Protein AF-A0A6L8U686-F1 (afdb_monomer_lite)

Structure (mmCIF, N/CA/C/O backbone):
data_AF-A0A6L8U686-F1
#
_entry.id   AF-A0A6L8U686-F1
#
loop_
_atom_site.group_PDB
_atom_site.id
_atom_site.type_symbol
_atom_site.label_atom_id
_atom_site.label_alt_id
_atom_site.label_comp_id
_atom_site.label_asym_id
_atom_site.label_entity_id
_atom_site.label_seq_id
_atom_site.pdbx_PDB_ins_code
_atom_site.Cartn_x
_atom_site.Cartn_y
_atom_site.Cartn_z
_atom_site.occupancy
_atom_site.B_iso_or_equiv
_atom_site.auth_seq_id
_atom_site.auth_comp_id
_atom_site.auth_asym_id
_atom_site.auth_atom_id
_atom_site.pdbx_PDB_model_num
ATOM 1 N N . MET A 1 1 ? 5.300 -27.176 -16.540 1.00 56.91 1 MET A N 1
ATOM 2 C CA . MET A 1 1 ? 5.376 -25.701 -16.443 1.00 56.91 1 MET A CA 1
ATOM 3 C C . MET A 1 1 ? 3.992 -25.163 -16.770 1.00 56.91 1 MET A C 1
ATOM 5 O O . MET A 1 1 ? 3.402 -25.659 -17.714 1.00 56.91 1 MET A O 1
ATOM 9 N N . ASP A 1 2 ? 3.442 -24.263 -15.956 1.00 83.75 2 ASP A N 1
ATOM 10 C CA . ASP A 1 2 ? 2.104 -23.680 -16.159 1.00 83.75 2 ASP A CA 1
ATOM 11 C C . ASP A 1 2 ? 2.008 -23.017 -17.551 1.00 83.75 2 ASP A C 1
ATOM 13 O O . ASP A 1 2 ? 2.918 -22.276 -17.933 1.00 83.75 2 ASP A O 1
ATOM 17 N N . THR A 1 3 ? 0.940 -23.288 -18.312 1.00 85.31 3 THR A N 1
ATOM 18 C CA . THR A 1 3 ? 0.689 -22.741 -19.660 1.00 85.31 3 THR A CA 1
ATOM 19 C C . THR A 1 3 ? 0.836 -21.222 -19.696 1.00 85.31 3 THR A C 1
ATOM 21 O O . THR A 1 3 ? 1.398 -20.680 -20.649 1.00 85.31 3 THR A O 1
ATOM 24 N N . LYS A 1 4 ? 0.430 -20.529 -18.623 1.00 82.56 4 LYS A N 1
ATOM 25 C CA . LYS A 1 4 ? 0.615 -19.079 -18.493 1.00 82.56 4 LYS A CA 1
ATOM 26 C C . LYS A 1 4 ? 2.094 -18.690 -18.511 1.00 82.56 4 LYS A C 1
ATOM 28 O O . LYS A 1 4 ? 2.479 -17.778 -19.232 1.00 82.56 4 LYS A O 1
ATOM 33 N N . LYS A 1 5 ? 2.936 -19.407 -17.760 1.00 83.38 5 LYS A N 1
ATOM 34 C CA . LYS A 1 5 ? 4.386 -19.153 -17.702 1.00 83.38 5 LYS A CA 1
ATOM 35 C C . LYS A 1 5 ? 5.063 -19.435 -19.042 1.00 83.38 5 LYS A C 1
ATOM 37 O O . LYS A 1 5 ? 5.942 -18.676 -19.435 1.00 83.38 5 LYS A O 1
ATOM 42 N N . ILE A 1 6 ? 4.638 -20.490 -19.743 1.00 86.38 6 ILE A N 1
ATOM 43 C CA . ILE A 1 6 ? 5.129 -20.808 -21.093 1.00 86.38 6 ILE A CA 1
ATOM 44 C C . ILE A 1 6 ? 4.811 -19.653 -22.048 1.00 86.38 6 ILE A C 1
ATOM 46 O O . ILE A 1 6 ? 5.713 -19.141 -22.706 1.00 86.38 6 ILE A O 1
ATOM 50 N N . LEU A 1 7 ? 3.554 -19.201 -22.079 1.00 88.12 7 LEU A N 1
ATOM 51 C CA . LEU A 1 7 ? 3.125 -18.121 -22.967 1.00 88.12 7 LEU A CA 1
ATOM 52 C C . LEU A 1 7 ? 3.835 -16.797 -22.650 1.00 88.12 7 LEU A C 1
ATOM 54 O O . LEU A 1 7 ? 4.282 -16.112 -23.567 1.00 88.12 7 LEU A O 1
ATOM 58 N N . SER A 1 8 ? 4.007 -16.461 -21.367 1.00 87.44 8 SER A N 1
ATOM 59 C CA . SER A 1 8 ? 4.770 -15.278 -20.954 1.00 87.44 8 SER A CA 1
ATOM 60 C C . SER A 1 8 ? 6.233 -15.349 -21.392 1.00 87.44 8 SER A C 1
ATOM 62 O O . SER A 1 8 ? 6.783 -14.347 -21.834 1.00 87.44 8 SER A O 1
ATOM 64 N N . PHE A 1 9 ? 6.872 -16.517 -21.314 1.00 87.81 9 PHE A N 1
ATOM 65 C CA . PHE A 1 9 ? 8.262 -16.663 -21.743 1.00 87.81 9 PHE A CA 1
ATOM 66 C C . PHE A 1 9 ? 8.414 -16.549 -23.266 1.00 87.81 9 PHE A C 1
ATOM 68 O O . PHE A 1 9 ? 9.335 -15.891 -23.745 1.00 87.81 9 PHE A O 1
ATOM 75 N N . ILE A 1 10 ? 7.475 -17.125 -24.026 1.00 90.94 10 ILE A N 1
ATOM 76 C CA . ILE A 1 10 ? 7.420 -16.977 -25.488 1.00 90.94 10 ILE A CA 1
ATOM 77 C C . ILE A 1 10 ? 7.235 -15.507 -25.871 1.00 90.94 10 ILE A C 1
ATOM 79 O O . ILE A 1 10 ? 7.945 -15.017 -26.742 1.00 90.94 10 ILE A O 1
ATOM 83 N N . ALA A 1 11 ? 6.320 -14.792 -25.210 1.00 90.69 11 ALA A N 1
ATOM 84 C CA . ALA A 1 11 ? 6.098 -13.374 -25.472 1.00 90.69 11 ALA A CA 1
ATOM 85 C C . ALA A 1 11 ? 7.334 -12.523 -25.127 1.00 90.69 11 ALA A C 1
ATOM 87 O O . ALA A 1 11 ? 7.705 -11.653 -25.910 1.00 90.69 11 ALA A O 1
ATOM 88 N N . LEU A 1 12 ? 8.019 -12.810 -24.013 1.00 91.62 12 LEU A N 1
ATOM 89 C CA . LEU A 1 12 ? 9.267 -12.135 -23.645 1.00 91.62 12 LEU A CA 1
ATOM 90 C C . LEU A 1 12 ? 10.342 -12.327 -24.727 1.00 91.62 12 LEU A C 1
ATOM 92 O O . LEU A 1 12 ? 10.829 -11.351 -25.287 1.00 91.62 12 LEU A O 1
ATOM 96 N N . LEU A 1 13 ? 10.671 -13.575 -25.071 1.00 92.69 13 LEU A N 1
ATOM 97 C CA . LEU A 1 13 ? 11.712 -13.860 -26.064 1.00 92.69 13 LEU A CA 1
ATOM 98 C C . LEU A 1 13 ? 11.339 -13.377 -27.468 1.00 92.69 13 LEU A C 1
ATOM 100 O O . LEU A 1 13 ? 12.191 -12.865 -28.190 1.00 92.69 13 LEU A O 1
ATOM 104 N N . GLY A 1 14 ? 10.071 -13.524 -27.854 1.00 94.12 14 GLY A N 1
ATOM 105 C CA . GLY A 1 14 ? 9.567 -13.049 -29.138 1.00 94.12 14 GLY A CA 1
ATOM 106 C C . GLY A 1 14 ? 9.668 -11.531 -29.265 1.00 94.12 14 GLY A C 1
ATOM 107 O O . GLY A 1 14 ? 10.122 -11.042 -30.295 1.00 94.12 14 GLY A O 1
ATOM 108 N N . GLY A 1 15 ? 9.312 -10.787 -28.214 1.00 92.94 15 GLY A N 1
ATOM 109 C CA . GLY A 1 15 ? 9.443 -9.330 -28.197 1.00 92.94 15 GLY A CA 1
ATOM 110 C C . GLY A 1 15 ? 10.894 -8.863 -28.303 1.00 92.94 15 GLY A C 1
ATOM 111 O O . GLY A 1 15 ? 11.190 -8.009 -29.135 1.00 92.94 15 GLY A O 1
ATOM 112 N N . GLU A 1 16 ? 11.812 -9.479 -27.553 1.00 94.56 16 GLU A N 1
ATOM 113 C CA . GLU A 1 16 ? 13.250 -9.190 -27.665 1.00 94.56 16 GLU A CA 1
ATOM 114 C C . GLU A 1 16 ? 13.783 -9.472 -29.077 1.00 94.56 16 GLU A C 1
ATOM 116 O O . GLU A 1 16 ? 14.472 -8.640 -29.669 1.00 94.56 16 GLU A O 1
ATOM 121 N N . ALA A 1 17 ? 13.412 -10.615 -29.665 1.00 94.50 17 ALA A N 1
ATOM 122 C CA . ALA A 1 17 ? 13.807 -10.961 -31.028 1.00 94.50 17 ALA A CA 1
ATOM 123 C C . ALA A 1 17 ? 13.284 -9.945 -32.058 1.00 94.50 17 ALA A C 1
ATOM 125 O O . ALA A 1 17 ? 14.021 -9.574 -32.971 1.00 94.50 17 ALA A O 1
ATOM 126 N N . ILE A 1 18 ? 12.045 -9.463 -31.898 1.00 95.38 18 ILE A N 1
ATOM 127 C CA . ILE A 1 18 ? 11.457 -8.426 -32.760 1.00 95.38 18 ILE A CA 1
ATOM 128 C C . ILE A 1 18 ? 12.221 -7.106 -32.622 1.00 95.38 18 ILE A C 1
ATOM 130 O O . ILE A 1 18 ? 12.532 -6.490 -33.640 1.00 95.38 18 ILE A O 1
ATOM 134 N N . ILE A 1 19 ? 12.554 -6.684 -31.398 1.00 94.31 19 ILE A N 1
ATOM 135 C CA . ILE A 1 19 ? 13.312 -5.448 -31.147 1.00 94.31 19 ILE A CA 1
ATOM 136 C C . ILE A 1 19 ? 14.685 -5.524 -31.816 1.00 94.31 19 ILE A C 1
ATOM 138 O O . ILE A 1 19 ? 15.044 -4.638 -32.593 1.00 94.31 19 ILE A O 1
ATOM 142 N N . ILE A 1 20 ? 15.431 -6.604 -31.573 1.00 93.62 20 ILE A N 1
ATOM 143 C CA . ILE A 1 20 ? 16.760 -6.806 -32.163 1.00 93.62 20 ILE A CA 1
ATOM 144 C C . ILE A 1 20 ? 16.666 -6.834 -33.694 1.00 93.62 20 ILE A C 1
ATOM 146 O O . ILE A 1 20 ? 17.419 -6.133 -34.371 1.00 93.62 20 ILE A O 1
ATOM 150 N N . ALA A 1 21 ? 15.723 -7.601 -34.251 1.00 93.44 21 ALA A N 1
ATOM 151 C CA . ALA A 1 21 ? 15.531 -7.690 -35.696 1.00 93.44 21 ALA A CA 1
ATOM 152 C C . ALA A 1 21 ? 15.176 -6.329 -36.313 1.00 93.44 21 ALA A C 1
ATOM 154 O O . ALA A 1 21 ? 15.728 -5.977 -37.353 1.00 93.44 21 ALA A O 1
ATOM 155 N N . ALA A 1 22 ? 14.314 -5.540 -35.665 1.00 92.75 22 ALA A N 1
ATOM 156 C CA . ALA A 1 22 ? 13.951 -4.207 -36.132 1.00 92.75 22 ALA A CA 1
ATOM 157 C C . ALA A 1 22 ? 15.176 -3.281 -36.199 1.00 92.75 22 ALA A C 1
ATOM 159 O O . ALA A 1 22 ? 15.423 -2.670 -37.237 1.00 92.75 22 ALA A O 1
ATOM 160 N N . PHE A 1 23 ? 15.999 -3.228 -35.148 1.00 91.94 23 PHE A N 1
ATOM 161 C CA . PHE A 1 23 ? 17.220 -2.415 -35.162 1.00 91.94 23 PHE A CA 1
ATOM 162 C C . PHE A 1 23 ? 18.232 -2.871 -36.220 1.00 91.94 23 PHE A C 1
ATOM 164 O O . PHE A 1 23 ? 18.875 -2.030 -36.846 1.00 91.94 23 PHE A O 1
ATOM 171 N N . LEU A 1 24 ? 18.368 -4.180 -36.455 1.00 90.56 24 LEU A N 1
ATOM 172 C CA . LEU A 1 24 ? 19.271 -4.706 -37.484 1.00 90.56 24 LEU A CA 1
ATOM 173 C C . LEU A 1 24 ? 18.779 -4.408 -38.908 1.00 90.56 24 LEU A C 1
ATOM 175 O O . LEU A 1 24 ? 19.581 -4.013 -39.753 1.00 90.56 24 LEU A O 1
ATOM 179 N N . LEU A 1 25 ? 17.478 -4.569 -39.173 1.00 91.19 25 LEU A N 1
ATOM 180 C CA . LEU A 1 25 ? 16.880 -4.326 -40.491 1.00 91.19 25 LEU A CA 1
ATOM 181 C C . LEU A 1 25 ? 16.821 -2.834 -40.837 1.00 91.19 25 LEU A C 1
ATOM 183 O O . LEU A 1 25 ? 17.067 -2.459 -41.981 1.00 91.19 25 LEU A O 1
ATOM 187 N N . PHE A 1 26 ? 16.535 -1.981 -39.851 1.00 85.94 26 PHE A N 1
ATOM 188 C CA . PHE A 1 26 ? 16.387 -0.533 -40.027 1.00 85.94 26 PHE A CA 1
ATOM 189 C C . PHE A 1 26 ? 17.612 0.262 -39.550 1.00 85.94 26 PHE A C 1
ATOM 191 O O . PHE A 1 26 ? 17.508 1.450 -39.255 1.00 85.94 26 PHE A O 1
ATOM 198 N N . ARG A 1 27 ? 18.788 -0.377 -39.498 1.00 80.81 27 ARG A N 1
ATOM 199 C CA . ARG A 1 27 ? 20.042 0.205 -38.991 1.00 80.81 27 ARG A CA 1
ATOM 200 C C . ARG A 1 27 ? 20.434 1.537 -39.648 1.00 80.81 27 ARG A C 1
ATOM 202 O O . ARG A 1 27 ? 21.041 2.379 -38.992 1.00 80.81 27 ARG A O 1
ATOM 209 N N . GLY A 1 28 ? 20.159 1.723 -40.939 1.00 80.25 28 GLY A N 1
ATOM 210 C CA . GLY A 1 28 ? 20.603 2.913 -41.676 1.00 80.25 28 GLY A CA 1
ATOM 211 C C . GLY A 1 28 ? 22.126 3.124 -41.605 1.00 80.25 28 GLY A C 1
ATOM 212 O O . GLY A 1 28 ? 22.894 2.169 -41.715 1.00 80.25 28 GLY A O 1
ATOM 213 N N . SER A 1 29 ? 22.560 4.372 -41.402 1.00 79.38 29 SER A N 1
ATOM 214 C CA . SER A 1 29 ? 23.972 4.783 -41.288 1.00 79.38 29 SER A CA 1
ATOM 215 C C . SER A 1 29 ? 24.529 4.754 -39.855 1.00 79.38 29 SER A C 1
ATOM 217 O O . SER A 1 29 ? 25.629 5.252 -39.616 1.00 79.38 29 SER A O 1
ATOM 219 N N . LEU A 1 30 ? 23.802 4.177 -38.891 1.00 82.44 30 LEU A N 1
ATOM 220 C CA . LEU A 1 30 ? 24.224 4.157 -37.489 1.00 82.44 30 LEU A CA 1
ATOM 221 C C . LEU A 1 30 ? 25.542 3.392 -37.288 1.00 82.44 30 LEU A C 1
ATOM 223 O O . LEU A 1 30 ? 25.716 2.239 -37.722 1.00 82.44 30 LEU A O 1
ATOM 227 N N . ALA A 1 31 ? 26.451 4.031 -36.547 1.00 86.94 31 ALA A N 1
ATOM 228 C CA . ALA A 1 31 ? 27.665 3.404 -36.045 1.00 86.94 31 ALA A CA 1
ATOM 229 C C . ALA A 1 31 ? 27.320 2.163 -35.205 1.00 86.94 31 ALA A C 1
ATOM 231 O O . ALA A 1 31 ? 26.326 2.148 -34.475 1.00 86.94 31 ALA A O 1
ATOM 232 N N . THR A 1 32 ? 28.144 1.116 -35.308 1.00 88.44 32 THR A N 1
ATOM 233 C CA . THR A 1 32 ? 27.879 -0.177 -34.652 1.00 88.44 32 THR A CA 1
ATOM 234 C C . THR A 1 32 ? 27.715 -0.031 -33.137 1.00 88.44 32 THR A C 1
ATOM 236 O O . THR A 1 32 ? 26.804 -0.625 -32.572 1.00 88.44 32 THR A O 1
ATOM 239 N N . ASP A 1 33 ? 28.526 0.806 -32.488 1.00 91.12 33 ASP A N 1
ATOM 240 C CA . ASP A 1 33 ? 28.489 0.980 -31.029 1.00 91.12 33 ASP A CA 1
ATOM 241 C C . ASP A 1 33 ? 27.189 1.649 -30.558 1.00 91.12 33 ASP A C 1
ATOM 243 O O . ASP A 1 33 ? 26.596 1.250 -29.555 1.00 91.12 33 ASP A O 1
ATOM 247 N N . ILE A 1 34 ? 26.699 2.629 -31.323 1.00 90.12 34 ILE A N 1
ATOM 248 C CA . ILE A 1 34 ? 25.432 3.322 -31.053 1.00 90.12 34 ILE A CA 1
ATOM 249 C C . ILE A 1 34 ? 24.247 2.380 -31.294 1.00 90.12 34 ILE A C 1
ATOM 251 O O . ILE A 1 34 ? 23.306 2.344 -30.503 1.00 90.12 34 ILE A O 1
ATOM 255 N N . LEU A 1 35 ? 24.307 1.563 -32.351 1.00 91.94 35 LEU A N 1
ATOM 256 C CA . LEU A 1 35 ? 23.296 0.541 -32.617 1.00 91.94 35 LEU A CA 1
ATOM 257 C C . LEU A 1 35 ? 23.172 -0.444 -31.447 1.00 91.94 35 LEU A C 1
ATOM 259 O O . LEU A 1 35 ? 22.064 -0.719 -30.991 1.00 91.94 35 LEU A O 1
ATOM 263 N N . VAL A 1 36 ? 24.302 -0.956 -30.951 1.00 93.25 36 VAL A N 1
ATOM 264 C CA . VAL A 1 36 ? 24.325 -1.885 -29.813 1.00 93.25 36 VAL A CA 1
ATOM 265 C C . VAL A 1 36 ? 23.759 -1.219 -28.560 1.00 93.25 36 VAL A C 1
ATOM 267 O O . VAL A 1 36 ? 22.947 -1.832 -27.868 1.00 93.25 36 VAL A O 1
ATOM 270 N N . LEU A 1 37 ? 24.116 0.041 -28.291 1.00 94.25 37 LEU A N 1
ATOM 271 C CA . LEU A 1 37 ? 23.570 0.796 -27.161 1.00 94.25 37 LEU A CA 1
ATOM 272 C C . LEU A 1 37 ? 22.043 0.928 -27.238 1.00 94.25 37 LEU A C 1
ATOM 274 O O . LEU A 1 37 ? 21.354 0.633 -26.260 1.00 94.25 37 LEU A O 1
ATOM 278 N N . ASN A 1 38 ? 21.515 1.313 -28.402 1.00 94.00 38 ASN A N 1
ATOM 279 C CA . ASN A 1 38 ? 20.075 1.453 -28.617 1.00 94.00 38 ASN A CA 1
ATOM 280 C C . ASN A 1 38 ? 19.333 0.127 -28.418 1.00 94.00 38 ASN A C 1
ATOM 282 O O . ASN A 1 38 ? 18.270 0.117 -27.795 1.00 94.00 38 ASN A O 1
ATOM 286 N N . ILE A 1 39 ? 19.899 -0.985 -28.905 1.00 94.94 39 ILE A N 1
ATOM 287 C CA . ILE A 1 39 ? 19.343 -2.327 -28.693 1.00 94.94 39 ILE A CA 1
ATOM 288 C C . ILE A 1 39 ? 19.293 -2.636 -27.197 1.00 94.94 39 ILE A C 1
ATOM 290 O O . ILE A 1 39 ? 18.224 -2.946 -26.686 1.00 94.94 39 ILE A O 1
ATOM 294 N N . VAL A 1 40 ? 20.413 -2.488 -26.481 1.00 95.31 40 VAL A N 1
ATOM 295 C CA . VAL A 1 40 ? 20.493 -2.798 -25.044 1.00 95.31 40 VAL A CA 1
ATOM 296 C C . VAL A 1 40 ? 19.479 -1.987 -24.243 1.00 95.31 40 VAL A C 1
ATOM 298 O O . VAL A 1 40 ? 18.734 -2.545 -23.440 1.00 95.31 40 VAL A O 1
ATOM 301 N N . VAL A 1 41 ? 19.416 -0.674 -24.461 1.00 95.88 41 VAL A N 1
ATOM 302 C CA . VAL A 1 41 ? 18.482 0.185 -23.726 1.00 95.88 41 VAL A CA 1
ATOM 303 C C . VAL A 1 41 ? 17.029 -0.133 -24.103 1.00 95.88 41 VAL A C 1
ATOM 305 O O . VAL A 1 41 ? 16.171 -0.156 -23.223 1.00 95.88 41 VAL A O 1
ATOM 308 N N . SER A 1 42 ? 16.738 -0.448 -25.368 1.00 96.25 42 SER A N 1
ATOM 309 C CA . SER A 1 42 ? 15.388 -0.848 -25.796 1.00 96.25 42 SER A CA 1
ATOM 310 C C . SER A 1 42 ? 14.958 -2.184 -25.190 1.00 96.25 42 SER A C 1
ATOM 312 O O . SER A 1 42 ? 13.820 -2.300 -24.738 1.00 96.25 42 SER A O 1
ATOM 314 N N . SER A 1 43 ? 15.868 -3.157 -25.098 1.00 95.38 43 SER A N 1
ATOM 315 C CA . SER A 1 43 ? 15.651 -4.415 -24.374 1.00 95.38 43 SER A CA 1
ATOM 316 C C . SER A 1 43 ? 15.384 -4.169 -22.889 1.00 95.38 43 SER A C 1
ATOM 318 O O . SER A 1 43 ? 14.451 -4.731 -22.323 1.00 95.38 43 SER A O 1
ATOM 320 N N . VAL A 1 44 ? 16.123 -3.255 -22.244 1.00 94.44 44 VAL A N 1
ATOM 321 C CA . VAL A 1 44 ? 15.846 -2.868 -20.848 1.00 94.44 44 VAL A CA 1
ATOM 322 C C . VAL A 1 44 ? 14.443 -2.273 -20.709 1.00 94.44 44 VAL A C 1
ATOM 324 O O . VAL A 1 44 ? 13.705 -2.675 -19.811 1.00 94.44 44 VAL A O 1
ATOM 327 N N . ILE A 1 45 ? 14.042 -1.355 -21.594 1.00 95.19 45 ILE A N 1
ATOM 328 C CA . ILE A 1 45 ? 12.692 -0.764 -21.585 1.00 95.19 45 ILE A CA 1
ATOM 329 C C . ILE A 1 45 ? 11.626 -1.848 -21.754 1.00 95.19 45 ILE A C 1
ATOM 331 O O . ILE A 1 45 ? 10.660 -1.885 -20.989 1.00 95.19 45 ILE A O 1
ATOM 335 N N . TYR A 1 46 ? 11.810 -2.745 -22.721 1.00 94.69 46 TYR A N 1
ATOM 336 C CA . TYR A 1 46 ? 10.884 -3.844 -22.955 1.00 94.69 46 TYR A CA 1
ATOM 337 C C . TYR A 1 46 ? 10.782 -4.762 -21.739 1.00 94.69 46 TYR A C 1
ATOM 339 O O . TYR A 1 46 ? 9.678 -5.012 -21.261 1.00 94.69 46 TYR A O 1
ATOM 347 N N . GLY A 1 47 ? 11.913 -5.184 -21.174 1.00 92.38 47 GLY A N 1
ATOM 348 C CA . GLY A 1 47 ? 11.955 -5.994 -19.961 1.00 92.38 47 GLY A CA 1
ATOM 349 C C . GLY A 1 47 ? 11.259 -5.324 -18.772 1.00 92.38 47 GLY A C 1
ATOM 350 O O . GLY A 1 47 ? 10.513 -5.986 -18.050 1.00 92.38 47 GLY A O 1
ATOM 351 N N . LEU A 1 48 ? 11.433 -4.010 -18.591 1.00 91.00 48 LEU A N 1
ATOM 352 C CA . LEU A 1 48 ? 10.760 -3.243 -17.535 1.00 91.00 48 LEU A CA 1
ATOM 353 C C . LEU A 1 48 ? 9.237 -3.237 -17.706 1.00 91.00 48 LEU A C 1
ATOM 355 O O . LEU A 1 48 ? 8.520 -3.483 -16.735 1.00 91.00 48 LEU A O 1
ATOM 359 N N . LEU A 1 49 ? 8.753 -2.993 -18.927 1.00 90.19 49 LEU A N 1
ATOM 360 C CA . LEU A 1 49 ? 7.323 -3.018 -19.251 1.00 90.19 49 LEU A CA 1
ATOM 361 C C . LEU A 1 49 ? 6.748 -4.440 -19.199 1.00 90.19 49 LEU A C 1
ATOM 363 O O . LEU A 1 49 ? 5.587 -4.631 -18.853 1.00 90.19 49 LEU A O 1
ATOM 367 N N . PHE A 1 50 ? 7.555 -5.454 -19.503 1.00 89.25 50 PHE A N 1
ATOM 368 C CA . PHE A 1 50 ? 7.140 -6.852 -19.464 1.00 89.25 50 PHE A CA 1
ATOM 369 C C . PHE A 1 50 ? 7.116 -7.428 -18.041 1.00 89.25 50 PHE A C 1
ATOM 371 O O . PHE A 1 50 ? 6.380 -8.379 -17.767 1.00 89.25 50 PHE A O 1
ATOM 378 N N . LEU A 1 51 ? 7.876 -6.848 -17.104 1.00 83.62 51 LEU A N 1
ATOM 379 C CA . LEU A 1 51 ? 7.907 -7.271 -15.696 1.00 83.62 51 LEU A CA 1
ATOM 380 C C . LEU A 1 51 ? 6.502 -7.274 -15.075 1.00 83.62 51 LEU A C 1
ATOM 382 O O . LEU A 1 51 ? 6.167 -8.140 -14.268 1.00 83.62 51 LEU A O 1
ATOM 386 N N . ASP A 1 52 ? 5.659 -6.356 -15.532 1.00 73.25 52 ASP A N 1
ATOM 387 C CA . ASP A 1 52 ? 4.244 -6.237 -15.191 1.00 73.25 52 ASP A CA 1
ATOM 388 C C . ASP A 1 52 ? 3.375 -7.436 -15.616 1.00 73.25 52 ASP A C 1
ATOM 390 O O . ASP A 1 52 ? 2.362 -7.738 -14.988 1.00 73.25 52 ASP A O 1
ATOM 394 N N . ILE A 1 53 ? 3.762 -8.170 -16.657 1.00 76.88 53 ILE A N 1
ATOM 395 C CA . ILE A 1 53 ? 3.064 -9.389 -17.094 1.00 76.88 53 ILE A CA 1
ATOM 396 C C . ILE A 1 53 ? 3.522 -10.596 -16.262 1.00 76.88 53 ILE A C 1
ATOM 398 O O . ILE A 1 53 ? 2.738 -11.513 -15.996 1.00 76.88 53 ILE A O 1
ATOM 402 N N . LEU A 1 54 ? 4.789 -10.595 -15.833 1.00 73.50 54 LEU A N 1
ATOM 403 C CA . LEU A 1 54 ? 5.401 -11.686 -15.071 1.00 73.50 54 LEU A CA 1
ATOM 404 C C . LEU A 1 54 ? 5.038 -11.658 -13.583 1.00 73.50 54 LEU A C 1
ATOM 406 O O . LEU A 1 54 ? 4.855 -12.718 -12.979 1.00 73.50 54 LEU A O 1
ATOM 410 N N . VAL A 1 55 ? 4.933 -10.469 -12.9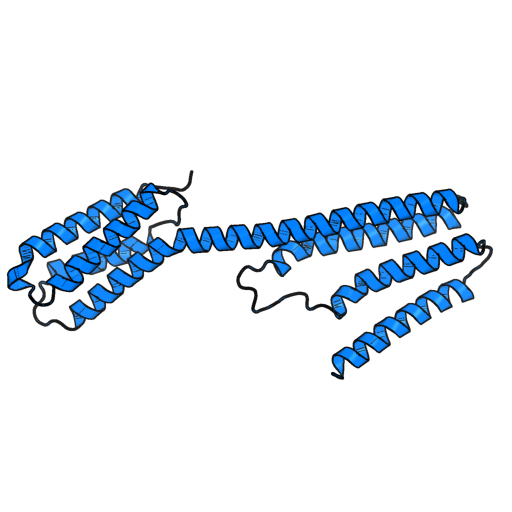87 1.00 70.56 55 VAL A N 1
ATOM 411 C CA . VAL A 1 55 ? 4.686 -10.294 -11.551 1.00 70.56 55 VAL A CA 1
ATOM 412 C C . VAL A 1 55 ? 3.262 -9.778 -11.325 1.00 70.56 55 VAL A C 1
ATOM 414 O O . VAL A 1 55 ? 2.929 -8.700 -11.809 1.00 70.56 55 VAL A O 1
ATOM 417 N N . PRO A 1 56 ? 2.409 -10.497 -10.564 1.00 67.81 56 PRO A N 1
ATOM 418 C CA . PRO A 1 56 ? 1.055 -10.045 -10.269 1.00 67.81 56 PRO A CA 1
ATOM 419 C C . PRO A 1 56 ? 1.046 -8.671 -9.592 1.00 67.81 56 PRO A C 1
ATOM 421 O O . PRO A 1 56 ? 1.639 -8.476 -8.530 1.00 67.81 56 PRO A O 1
ATOM 424 N N . TRP A 1 57 ? 0.316 -7.754 -10.217 1.00 65.75 57 TRP A N 1
ATOM 425 C CA . TRP A 1 57 ? 0.099 -6.360 -9.833 1.00 65.75 57 TRP A CA 1
ATOM 426 C C . TRP A 1 57 ? -0.425 -6.169 -8.416 1.00 65.75 57 TRP A C 1
ATOM 428 O O . TRP A 1 57 ? -0.021 -5.262 -7.692 1.00 65.75 57 TRP A O 1
ATOM 438 N N . VAL A 1 58 ? -1.358 -7.036 -8.043 1.00 70.12 58 VAL A N 1
ATOM 439 C CA . VAL A 1 58 ? -2.107 -6.954 -6.803 1.00 70.12 58 VAL A CA 1
ATOM 440 C C . VAL A 1 58 ? -2.044 -8.318 -6.159 1.00 70.12 58 VAL A C 1
ATOM 442 O O . VAL A 1 58 ? -2.352 -9.338 -6.776 1.00 70.12 58 VAL A O 1
ATOM 445 N N . ASP A 1 59 ? -1.623 -8.322 -4.906 1.00 78.56 59 ASP A N 1
ATOM 446 C CA . ASP A 1 59 ? -1.826 -9.466 -4.045 1.00 78.56 59 ASP A CA 1
ATOM 447 C C . ASP A 1 59 ? -3.150 -9.253 -3.327 1.00 78.56 59 ASP A C 1
ATOM 449 O O . ASP A 1 59 ? -3.253 -8.401 -2.452 1.00 78.56 59 ASP A O 1
ATOM 453 N N . LEU A 1 60 ? -4.183 -9.987 -3.735 1.00 77.12 60 LEU A N 1
ATOM 454 C CA . LEU A 1 60 ? -5.509 -9.866 -3.124 1.00 77.12 60 LEU A CA 1
ATOM 455 C C . LEU A 1 60 ? -5.513 -10.315 -1.653 1.00 77.12 60 LEU A C 1
ATOM 457 O O . LEU A 1 60 ? -6.452 -10.006 -0.925 1.00 77.12 60 LEU A O 1
ATOM 461 N N . ASN A 1 61 ? -4.461 -11.009 -1.204 1.00 82.00 61 ASN A N 1
ATOM 462 C CA . ASN A 1 61 ? -4.284 -11.383 0.195 1.00 82.00 61 ASN A CA 1
ATOM 463 C C . ASN A 1 61 ? -3.549 -10.304 1.009 1.00 82.00 61 ASN A C 1
ATOM 465 O O . ASN A 1 61 ? -3.482 -10.403 2.237 1.00 82.00 61 ASN A O 1
ATOM 469 N N . ASP A 1 62 ? -3.004 -9.270 0.360 1.00 84.19 62 ASP A N 1
ATOM 470 C CA . ASP A 1 62 ? -2.343 -8.151 1.028 1.00 84.19 62 ASP A CA 1
ATOM 471 C C . ASP A 1 62 ? -3.378 -7.181 1.605 1.00 84.19 62 ASP A C 1
ATOM 473 O O . ASP A 1 62 ? -3.791 -6.209 0.971 1.00 84.19 62 ASP A O 1
ATOM 477 N N . LYS A 1 63 ? -3.767 -7.434 2.858 1.00 85.38 63 LYS A N 1
ATOM 478 C CA . LYS A 1 63 ? -4.710 -6.588 3.606 1.00 85.38 63 LYS A CA 1
ATOM 479 C C . LYS A 1 63 ? -4.242 -5.140 3.760 1.00 85.38 63 LYS A C 1
ATOM 481 O O . LYS A 1 63 ? -5.081 -4.259 3.908 1.00 85.38 63 LYS A O 1
ATOM 486 N N . SER A 1 64 ? -2.928 -4.900 3.743 1.00 85.75 64 SER A N 1
ATOM 487 C CA . SER A 1 64 ? -2.372 -3.550 3.865 1.00 85.75 64 SER A CA 1
ATOM 488 C C . SER A 1 64 ? -2.434 -2.766 2.556 1.00 85.75 64 SER A C 1
ATOM 490 O O . SER A 1 64 ? -2.332 -1.544 2.572 1.00 85.75 64 SER A O 1
ATOM 492 N N . GLY A 1 65 ? -2.594 -3.450 1.418 1.00 86.50 65 GLY A N 1
ATOM 493 C CA . GLY A 1 65 ? -2.557 -2.822 0.101 1.00 86.50 65 GLY A CA 1
ATOM 494 C C . GLY A 1 65 ? -1.189 -2.231 -0.252 1.00 86.50 65 GLY A C 1
ATOM 495 O O . GLY A 1 65 ? -1.115 -1.336 -1.092 1.00 86.50 65 GLY A O 1
ATOM 496 N N . LYS A 1 66 ? -0.098 -2.721 0.349 1.00 87.94 66 LYS A N 1
ATOM 497 C CA . LYS A 1 66 ? 1.282 -2.260 0.125 1.00 87.94 66 LYS A CA 1
ATOM 498 C C . LYS A 1 66 ? 1.642 -2.201 -1.357 1.00 87.94 66 LYS A C 1
ATOM 500 O O . LYS A 1 66 ? 2.164 -1.190 -1.827 1.00 87.94 66 LYS A O 1
ATOM 505 N N . LYS A 1 67 ? 1.351 -3.273 -2.104 1.00 83.88 67 LYS A N 1
ATOM 506 C CA . LYS A 1 67 ? 1.645 -3.322 -3.551 1.00 83.88 67 LYS A CA 1
ATOM 507 C C . LYS A 1 67 ? 0.850 -2.266 -4.320 1.00 83.88 67 LYS A C 1
ATOM 509 O O . LYS A 1 67 ? 1.431 -1.557 -5.138 1.00 83.88 67 LYS A O 1
ATOM 514 N N . VAL A 1 68 ? -0.434 -2.109 -3.990 1.00 85.75 68 VAL A N 1
ATOM 515 C CA . VAL A 1 68 ? -1.335 -1.116 -4.603 1.00 85.75 68 VAL A CA 1
ATOM 516 C C . VAL A 1 68 ? -0.854 0.307 -4.318 1.00 85.75 68 VAL A C 1
ATOM 518 O O . VAL A 1 68 ? -0.760 1.115 -5.237 1.00 85.75 68 VAL A O 1
ATOM 521 N N . GLY A 1 69 ? -0.469 0.596 -3.074 1.00 83.75 69 GLY A N 1
ATOM 522 C CA . GLY A 1 69 ? 0.002 1.917 -2.660 1.00 83.75 69 GLY A CA 1
ATOM 523 C C . GLY A 1 69 ? 1.285 2.372 -3.360 1.00 83.75 69 GLY A C 1
ATOM 524 O O . GLY A 1 69 ? 1.462 3.558 -3.617 1.00 83.75 69 GLY A O 1
ATOM 525 N N . SER A 1 70 ? 2.147 1.428 -3.742 1.00 89.31 70 SER A N 1
ATOM 526 C CA . SER A 1 70 ? 3.385 1.711 -4.484 1.00 89.31 70 SER A CA 1
ATOM 527 C C . SER A 1 70 ? 3.225 1.713 -6.014 1.00 89.31 70 SER A C 1
ATOM 529 O O . SER A 1 70 ? 4.156 2.080 -6.737 1.00 89.31 70 SER A O 1
ATOM 531 N N . LEU A 1 71 ? 2.057 1.308 -6.528 1.00 89.06 71 LEU A N 1
ATOM 532 C CA . LEU A 1 71 ? 1.867 1.021 -7.949 1.00 89.06 71 LEU A CA 1
ATOM 533 C C . LEU A 1 71 ? 1.982 2.269 -8.831 1.00 89.06 71 LEU A C 1
ATOM 535 O O . LEU A 1 71 ? 2.650 2.237 -9.864 1.00 89.06 71 LEU A O 1
ATOM 539 N N . GLY A 1 72 ? 1.379 3.380 -8.399 1.00 89.62 72 GLY A N 1
ATOM 540 C CA . GLY A 1 72 ? 1.411 4.639 -9.147 1.00 89.62 72 GLY A CA 1
ATOM 541 C C . GLY A 1 72 ? 2.831 5.181 -9.329 1.00 89.62 72 GLY A C 1
ATOM 542 O O . GLY A 1 72 ? 3.199 5.595 -10.426 1.00 89.62 72 GLY A O 1
ATOM 543 N N . LEU A 1 73 ? 3.661 5.105 -8.282 1.00 91.62 73 LEU A N 1
ATOM 544 C CA . LEU A 1 73 ? 5.071 5.506 -8.349 1.00 91.62 73 LEU A CA 1
ATOM 545 C C . LEU A 1 73 ? 5.864 4.619 -9.308 1.00 91.62 73 LEU A C 1
ATOM 547 O O . LEU A 1 73 ? 6.671 5.124 -10.085 1.00 91.62 73 LEU A O 1
ATOM 551 N N . ARG A 1 74 ? 5.612 3.306 -9.290 1.00 90.62 74 ARG A N 1
ATOM 552 C CA . ARG A 1 74 ? 6.291 2.367 -10.186 1.00 90.62 74 ARG A CA 1
ATOM 553 C C . ARG A 1 74 ? 6.006 2.713 -11.642 1.00 90.62 74 ARG A C 1
ATOM 555 O O . ARG A 1 74 ? 6.941 2.869 -12.418 1.00 90.62 74 ARG A O 1
ATOM 562 N N . TRP A 1 75 ? 4.736 2.909 -11.985 1.00 91.56 75 TRP A N 1
ATOM 563 C CA . TRP A 1 75 ? 4.340 3.350 -13.321 1.00 91.56 75 TRP A CA 1
ATOM 564 C C . TRP A 1 75 ? 4.954 4.670 -13.720 1.00 91.56 75 TRP A C 1
ATOM 566 O O . TRP A 1 75 ? 5.495 4.770 -14.818 1.00 91.56 75 TRP A O 1
ATOM 576 N N . PHE A 1 76 ? 4.909 5.655 -12.831 1.00 93.94 76 PHE A N 1
ATOM 577 C CA . PHE A 1 76 ? 5.479 6.960 -13.104 1.00 93.94 76 PHE A CA 1
ATOM 578 C C . PHE A 1 76 ? 6.959 6.854 -13.494 1.00 93.94 76 PHE A C 1
ATOM 580 O O . PHE A 1 76 ? 7.337 7.333 -14.559 1.00 93.94 76 PHE A O 1
ATOM 587 N N . PHE A 1 77 ? 7.782 6.167 -12.696 1.00 94.44 77 PHE A N 1
ATOM 588 C CA . PHE A 1 77 ? 9.212 6.036 -12.986 1.00 94.44 77 PHE A CA 1
ATOM 589 C C . PHE A 1 77 ? 9.509 5.148 -14.199 1.00 94.44 77 PHE A C 1
ATOM 591 O O . PHE A 1 77 ? 10.402 5.483 -14.976 1.00 94.44 77 PHE A O 1
ATOM 598 N N . THR A 1 78 ? 8.760 4.059 -14.410 1.00 93.56 78 THR A N 1
ATOM 599 C CA . THR A 1 78 ? 8.928 3.204 -15.596 1.00 93.56 78 THR A CA 1
ATOM 600 C C . THR A 1 78 ? 8.600 3.961 -16.883 1.00 93.56 78 THR A C 1
ATOM 602 O O . THR A 1 78 ? 9.400 3.940 -17.817 1.00 93.56 78 THR A O 1
ATOM 605 N N . TRP A 1 79 ? 7.472 4.676 -16.931 1.00 94.62 79 TRP A N 1
ATOM 606 C CA . TRP A 1 79 ? 7.085 5.468 -18.101 1.00 94.62 79 TRP A CA 1
ATOM 607 C C . TRP A 1 79 ? 7.997 6.67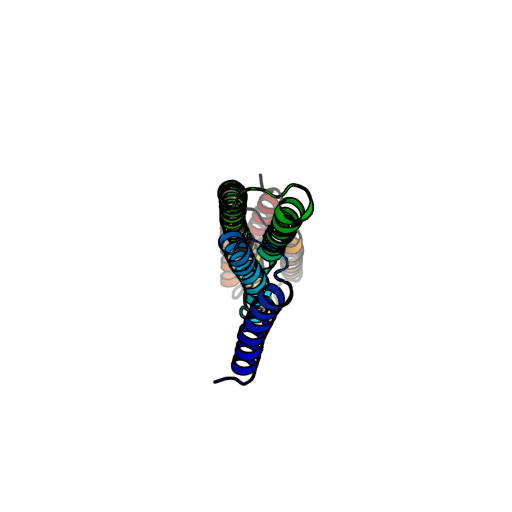1 -18.315 1.00 94.62 79 TRP A C 1
ATOM 609 O O . TRP A 1 79 ? 8.403 6.925 -19.448 1.00 94.62 79 TRP A O 1
ATOM 619 N N . LEU A 1 80 ? 8.365 7.379 -17.244 1.00 96.00 80 LEU A N 1
ATOM 620 C CA . LEU A 1 80 ? 9.299 8.498 -17.321 1.00 96.00 80 LEU A CA 1
ATOM 621 C C . LEU A 1 80 ? 10.639 8.047 -17.909 1.00 96.00 80 LEU A C 1
ATOM 623 O O . LEU A 1 80 ? 11.134 8.675 -18.843 1.00 96.00 80 LEU A O 1
ATOM 627 N N . TYR A 1 81 ? 11.198 6.937 -17.418 1.00 96.75 81 TYR A N 1
ATOM 628 C CA . TYR A 1 81 ? 12.426 6.363 -17.963 1.00 96.75 81 TYR A CA 1
ATOM 629 C C . TYR A 1 81 ? 12.261 5.940 -19.426 1.00 96.75 81 TYR A C 1
ATOM 631 O O . TYR A 1 81 ? 13.072 6.329 -20.259 1.00 96.75 81 TYR A O 1
ATOM 639 N N . ALA A 1 82 ? 11.202 5.197 -19.763 1.00 96.06 82 ALA A N 1
ATOM 640 C CA . ALA A 1 82 ? 10.987 4.705 -21.123 1.00 96.06 82 ALA A CA 1
ATOM 641 C C . ALA A 1 82 ? 10.869 5.850 -22.142 1.00 96.06 82 ALA A C 1
ATOM 643 O O . ALA A 1 82 ? 11.563 5.851 -23.157 1.00 96.06 82 ALA A O 1
ATOM 644 N N . ILE A 1 83 ? 10.039 6.857 -21.849 1.00 96.88 83 ILE A N 1
ATOM 645 C CA . ILE A 1 83 ? 9.820 8.007 -22.736 1.00 96.88 83 ILE A CA 1
ATOM 646 C C . ILE A 1 83 ? 11.108 8.820 -22.889 1.00 96.88 83 ILE A C 1
ATOM 648 O O . ILE A 1 83 ? 11.485 9.164 -24.008 1.00 96.88 83 ILE A O 1
ATOM 652 N N . THR A 1 84 ? 11.804 9.112 -21.786 1.00 96.94 84 THR A N 1
ATOM 653 C CA . THR A 1 84 ? 13.042 9.909 -21.834 1.00 96.94 84 THR A CA 1
ATOM 654 C C . THR A 1 84 ? 14.180 9.167 -22.528 1.00 96.94 84 THR A C 1
ATOM 656 O O . THR A 1 84 ? 14.881 9.769 -23.337 1.00 96.94 84 THR A O 1
ATOM 659 N N . ALA A 1 85 ? 14.336 7.863 -22.294 1.00 96.44 85 ALA A N 1
ATOM 660 C CA . ALA A 1 85 ? 15.343 7.050 -22.965 1.00 96.44 85 ALA A CA 1
ATOM 661 C C . ALA A 1 85 ? 15.090 6.964 -24.479 1.00 96.44 85 ALA A C 1
ATOM 663 O O . ALA A 1 85 ? 16.022 7.168 -25.254 1.00 96.44 85 ALA A O 1
ATOM 664 N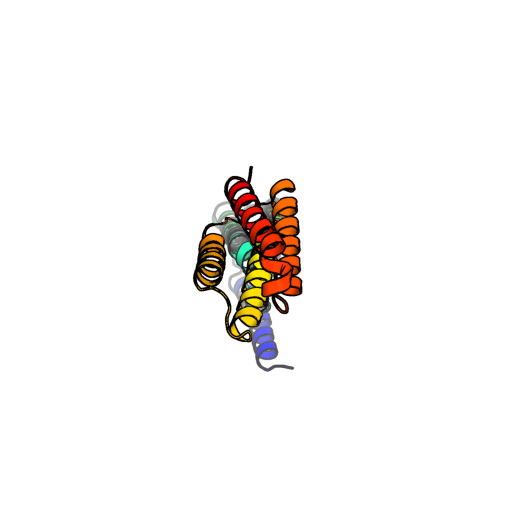 N . ILE A 1 86 ? 13.842 6.752 -24.913 1.00 95.12 86 ILE A N 1
ATOM 665 C CA . ILE A 1 86 ? 13.485 6.770 -26.342 1.00 95.12 86 ILE A CA 1
ATOM 666 C C . ILE A 1 86 ? 13.729 8.160 -26.943 1.00 95.12 86 ILE A C 1
ATOM 668 O O . ILE A 1 86 ? 14.298 8.269 -28.028 1.00 95.12 86 ILE A O 1
ATOM 672 N N . ALA A 1 87 ? 13.357 9.233 -26.240 1.00 95.06 87 ALA A N 1
ATOM 673 C CA . ALA A 1 87 ? 13.600 10.597 -26.705 1.00 95.06 87 ALA A CA 1
ATOM 674 C C . ALA A 1 87 ? 15.099 10.884 -26.891 1.00 95.06 87 ALA A C 1
ATOM 676 O O . ALA A 1 87 ? 15.482 11.457 -27.909 1.00 95.06 87 ALA A O 1
ATOM 677 N N . VAL A 1 88 ? 15.950 10.438 -25.959 1.00 94.38 88 VAL A N 1
ATOM 678 C CA . VAL A 1 88 ? 17.413 10.554 -26.074 1.00 94.38 88 VAL A CA 1
ATOM 679 C C . VAL A 1 88 ? 17.932 9.803 -27.298 1.00 94.38 88 VAL A C 1
ATOM 681 O O . VAL A 1 88 ? 18.731 10.370 -28.041 1.00 94.38 88 VAL A O 1
ATOM 684 N N . MET A 1 89 ? 17.443 8.587 -27.569 1.00 92.12 89 MET A N 1
ATOM 685 C CA . MET A 1 89 ? 17.825 7.855 -28.783 1.00 92.12 89 MET A CA 1
ATOM 686 C C . MET A 1 89 ? 17.420 8.601 -30.053 1.00 92.12 89 MET A C 1
ATOM 688 O O . MET A 1 89 ? 18.214 8.704 -30.982 1.00 92.12 89 MET A O 1
ATOM 692 N N . LEU A 1 90 ? 16.192 9.118 -30.121 1.00 90.56 90 LEU A N 1
ATOM 693 C CA . LEU A 1 90 ? 15.702 9.805 -31.316 1.00 90.56 90 LEU A CA 1
ATOM 694 C C . LEU A 1 90 ? 16.460 11.114 -31.553 1.00 90.56 90 LEU A C 1
ATOM 696 O O . LEU A 1 90 ? 16.963 11.339 -32.648 1.00 90.56 90 LEU A O 1
ATOM 700 N N . ILE A 1 91 ? 16.593 11.954 -30.526 1.00 90.69 91 ILE A N 1
ATOM 701 C CA . ILE A 1 91 ? 17.278 13.251 -30.620 1.00 90.69 91 ILE A CA 1
ATOM 702 C C . ILE A 1 91 ? 18.771 13.051 -30.902 1.00 90.69 91 ILE A C 1
ATOM 704 O O . ILE A 1 91 ? 19.325 13.691 -31.798 1.00 90.69 91 ILE A O 1
ATOM 708 N N . GLY A 1 92 ? 19.412 12.138 -30.170 1.00 87.38 92 GLY A N 1
ATOM 709 C CA . GLY A 1 92 ? 20.835 11.852 -30.307 1.00 87.38 92 GLY A CA 1
ATOM 710 C C . GLY A 1 92 ? 21.198 11.274 -31.673 1.00 87.38 92 GLY A C 1
ATOM 711 O O . GLY A 1 92 ? 22.261 11.603 -32.187 1.00 87.38 92 GLY A O 1
ATOM 712 N N . ASN A 1 93 ? 20.320 10.471 -32.283 1.00 85.50 93 ASN A N 1
ATOM 713 C CA . ASN A 1 93 ? 20.616 9.801 -33.553 1.00 85.50 93 ASN A CA 1
ATOM 714 C C . ASN A 1 93 ? 20.102 10.541 -34.794 1.00 85.50 93 ASN A C 1
ATOM 716 O O . ASN A 1 93 ? 20.749 10.463 -35.830 1.00 85.50 93 ASN A O 1
ATOM 720 N N . LEU A 1 94 ? 18.962 11.239 -34.717 1.00 82.25 94 LEU A N 1
ATOM 721 C CA . LEU A 1 94 ? 18.341 11.884 -35.886 1.00 82.25 94 LEU A CA 1
ATOM 722 C C . LEU A 1 94 ? 18.599 13.391 -35.962 1.00 82.25 94 LEU A C 1
ATOM 724 O O . LEU A 1 94 ? 18.661 13.928 -37.062 1.00 82.25 94 LEU A O 1
ATOM 728 N N . ALA A 1 95 ? 18.695 14.086 -34.824 1.00 80.62 95 ALA A N 1
ATOM 729 C CA . ALA A 1 95 ? 18.738 15.550 -34.817 1.00 80.62 95 ALA A CA 1
ATOM 730 C C . ALA A 1 95 ? 20.158 16.118 -34.681 1.00 80.62 95 ALA A C 1
ATOM 732 O O . ALA A 1 95 ? 20.450 17.160 -35.264 1.00 80.62 95 ALA A O 1
ATOM 733 N N . TYR A 1 96 ? 21.027 15.459 -33.907 1.00 79.75 96 TYR A N 1
ATOM 734 C CA . TYR A 1 96 ? 22.326 16.029 -33.522 1.00 79.75 96 TYR A CA 1
ATOM 735 C C . TYR A 1 96 ? 23.531 15.094 -33.686 1.00 79.75 96 TYR A C 1
ATOM 737 O O . TYR A 1 96 ? 24.639 15.517 -33.363 1.00 79.75 96 TYR A O 1
ATOM 745 N N . GLU A 1 97 ? 23.331 13.849 -34.132 1.00 84.06 97 GLU A N 1
ATOM 746 C CA . GLU A 1 97 ? 24.395 12.846 -34.337 1.00 84.06 97 GLU A CA 1
ATOM 747 C C . GLU A 1 97 ? 25.394 12.766 -33.163 1.00 84.06 97 GLU A C 1
ATOM 749 O O . GLU A 1 97 ? 26.614 12.853 -33.315 1.00 84.06 97 GLU A O 1
ATOM 754 N N . TRP A 1 98 ? 24.866 12.647 -31.943 1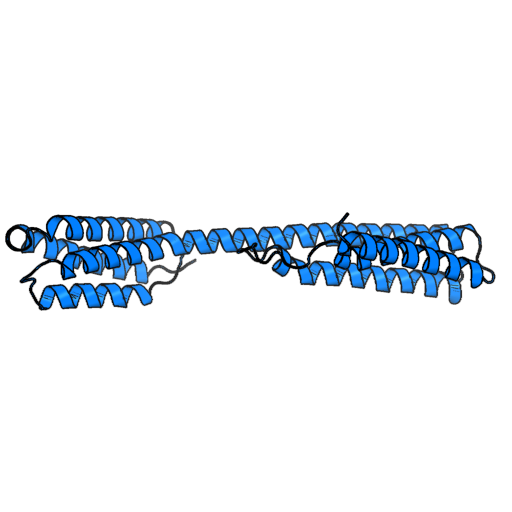.00 87.50 98 TRP A N 1
ATOM 755 C CA . TRP A 1 98 ? 25.671 12.617 -30.726 1.00 87.50 98 TRP A CA 1
ATOM 756 C C . TRP A 1 98 ? 26.653 11.450 -30.716 1.00 87.50 98 TRP A C 1
ATOM 758 O O . TRP A 1 98 ? 26.331 10.329 -31.110 1.00 87.50 98 TRP A O 1
ATOM 768 N N . THR A 1 99 ? 27.842 11.701 -30.165 1.00 91.44 99 THR A N 1
ATOM 769 C CA . THR A 1 99 ? 28.853 10.661 -29.981 1.00 91.44 99 THR A CA 1
ATOM 770 C C . THR A 1 99 ? 28.356 9.575 -29.028 1.00 91.44 99 THR A C 1
ATOM 772 O O . THR A 1 99 ? 27.598 9.836 -28.088 1.00 91.44 99 THR A O 1
ATOM 775 N N . PHE A 1 100 ? 28.849 8.350 -29.228 1.00 91.31 100 PHE A N 1
ATOM 776 C CA . PHE A 1 100 ? 28.547 7.209 -28.362 1.00 91.31 100 PHE A CA 1
ATOM 777 C C . PHE A 1 100 ? 28.766 7.528 -26.874 1.00 91.31 100 PHE A C 1
ATOM 779 O O . PHE A 1 100 ? 27.904 7.240 -26.049 1.00 91.31 100 PHE A O 1
ATOM 786 N N . ALA A 1 101 ? 29.889 8.173 -26.534 1.00 93.31 101 ALA A N 1
ATOM 787 C CA . ALA A 1 101 ? 30.232 8.499 -25.151 1.00 93.31 101 ALA A CA 1
ATOM 788 C C . ALA A 1 101 ? 29.172 9.384 -24.475 1.00 93.31 101 ALA A C 1
ATOM 790 O O . ALA A 1 101 ? 28.809 9.139 -23.324 1.00 93.31 101 ALA A O 1
ATOM 791 N N . LEU A 1 102 ? 28.643 10.380 -25.193 1.00 92.81 102 LEU A N 1
ATOM 792 C CA . LEU A 1 102 ? 27.613 11.270 -24.663 1.00 92.81 102 LEU A CA 1
ATOM 793 C C . LEU A 1 102 ? 26.291 10.523 -24.447 1.00 92.81 102 LEU A C 1
ATOM 795 O O . LEU A 1 102 ? 25.712 10.612 -23.364 1.00 92.81 102 LEU A O 1
ATOM 799 N N . GLN A 1 103 ? 25.839 9.751 -25.442 1.00 94.06 103 GLN A N 1
ATOM 800 C CA . GLN A 1 103 ? 24.608 8.960 -25.324 1.00 94.06 103 GLN A CA 1
ATOM 801 C C . GLN A 1 103 ? 24.699 7.947 -24.178 1.00 94.06 103 GLN A C 1
ATOM 803 O O . GLN A 1 103 ? 23.772 7.825 -23.377 1.00 94.06 103 GLN A O 1
ATOM 808 N N . PHE A 1 104 ? 25.840 7.267 -24.053 1.00 94.06 104 PHE A N 1
ATOM 809 C CA . PHE A 1 104 ? 26.087 6.298 -22.992 1.00 94.06 104 PHE A CA 1
ATOM 810 C C . PHE A 1 104 ? 25.992 6.936 -21.601 1.00 94.06 104 PHE A C 1
ATOM 812 O O . PHE A 1 104 ? 25.254 6.437 -20.753 1.00 94.06 104 PHE A O 1
ATOM 819 N N . ILE A 1 105 ? 26.663 8.073 -21.376 1.00 96.88 105 ILE A N 1
ATOM 820 C CA . ILE A 1 105 ? 26.619 8.786 -20.088 1.00 96.88 105 ILE A CA 1
ATOM 821 C C . ILE A 1 105 ? 25.188 9.211 -19.738 1.00 96.88 105 ILE A C 1
ATOM 823 O O . ILE A 1 105 ? 24.760 9.034 -18.595 1.00 96.88 105 ILE A O 1
ATOM 827 N N . ILE A 1 106 ? 24.428 9.730 -20.708 1.00 96.44 106 ILE A N 1
ATOM 828 C CA . ILE A 1 106 ? 23.032 10.130 -20.486 1.00 96.44 106 ILE A CA 1
ATOM 829 C C . ILE A 1 106 ? 22.179 8.913 -20.108 1.00 96.44 106 ILE A C 1
ATOM 831 O O . ILE A 1 106 ? 21.436 8.974 -19.128 1.00 96.44 106 ILE A O 1
ATOM 835 N N . HIS A 1 107 ? 22.314 7.789 -20.816 1.00 97.06 107 HIS A N 1
ATOM 836 C CA . HIS A 1 107 ? 21.582 6.564 -20.486 1.00 97.06 107 HIS A CA 1
ATOM 837 C C . HIS A 1 107 ? 21.971 5.988 -19.120 1.00 97.06 107 HIS A C 1
ATOM 839 O O . HIS A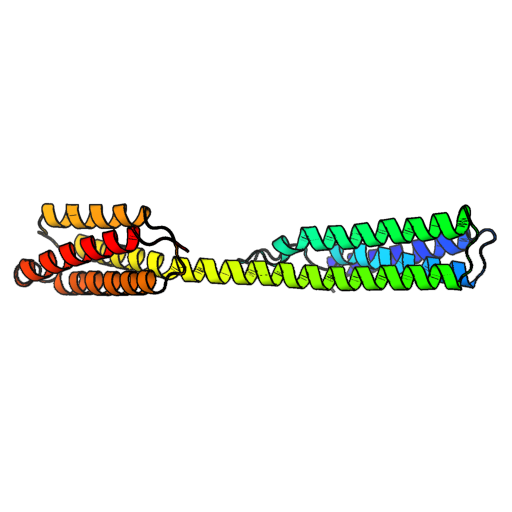 1 107 ? 21.084 5.547 -18.386 1.00 97.06 107 HIS A O 1
ATOM 845 N N . CYS A 1 108 ? 23.247 6.049 -18.727 1.00 96.50 108 CYS A N 1
ATOM 846 C CA . CYS A 1 108 ? 23.676 5.703 -17.370 1.00 96.50 108 CYS A CA 1
ATOM 847 C C . CYS A 1 108 ? 23.011 6.604 -16.320 1.00 96.50 108 CYS A C 1
ATOM 849 O O . CYS A 1 108 ? 22.527 6.104 -15.305 1.00 96.50 108 CYS A O 1
ATOM 851 N N . GLY A 1 109 ? 22.933 7.913 -16.578 1.00 97.50 109 GLY A N 1
ATOM 852 C CA . GLY A 1 109 ? 22.229 8.861 -15.712 1.00 97.50 109 GLY A CA 1
ATOM 853 C C . GLY A 1 109 ? 20.735 8.548 -15.585 1.00 97.50 109 GLY A C 1
ATOM 854 O O . GLY A 1 109 ? 20.207 8.485 -14.475 1.00 97.50 109 GLY A O 1
ATOM 855 N N . LEU A 1 110 ? 20.058 8.269 -16.702 1.00 97.38 110 LEU A N 1
ATOM 856 C CA . LEU A 1 110 ? 18.648 7.866 -16.707 1.00 97.38 110 LEU A CA 1
ATOM 857 C C . LEU A 1 110 ? 18.423 6.549 -15.956 1.00 97.38 110 LEU A C 1
ATOM 859 O O . LEU A 1 110 ? 17.461 6.425 -15.199 1.00 97.38 110 LEU A O 1
ATOM 863 N N . PHE A 1 111 ? 19.316 5.574 -16.129 1.00 96.00 111 PHE A N 1
ATOM 864 C CA . PHE A 1 111 ? 19.237 4.300 -15.419 1.00 96.00 111 PHE A CA 1
ATOM 865 C C . PHE A 1 111 ? 19.429 4.486 -13.910 1.00 96.00 111 PHE A C 1
ATOM 867 O O . PHE A 1 111 ? 18.702 3.896 -13.113 1.00 96.00 111 PHE A O 1
ATOM 874 N N . PHE A 1 112 ? 20.345 5.362 -13.497 1.00 97.19 112 PHE A N 1
ATOM 875 C CA . PHE A 1 112 ? 20.511 5.715 -12.089 1.00 97.19 112 PHE A CA 1
ATOM 876 C C . PHE A 1 112 ? 19.246 6.362 -11.499 1.00 97.19 112 PHE A C 1
ATOM 878 O O . PHE A 1 112 ? 18.809 5.980 -10.413 1.00 97.19 112 PHE A O 1
ATOM 885 N N . LEU A 1 113 ? 18.602 7.282 -12.227 1.00 96.19 113 LEU A N 1
ATOM 886 C CA . LEU A 1 113 ? 17.323 7.871 -11.806 1.00 96.19 113 LEU A CA 1
ATOM 887 C C . LEU A 1 113 ? 16.209 6.823 -11.688 1.00 96.19 113 LEU A C 1
ATOM 889 O O . LEU A 1 113 ? 15.424 6.870 -10.741 1.00 96.19 113 LEU A O 1
ATOM 893 N N . LEU A 1 114 ? 16.162 5.850 -12.601 1.00 95.81 114 LEU A N 1
ATOM 894 C CA . LEU A 1 114 ? 15.232 4.725 -12.515 1.00 95.81 114 LEU A CA 1
ATOM 895 C C . LEU A 1 114 ? 15.459 3.903 -11.234 1.00 95.81 114 LEU A C 1
ATOM 897 O O . LEU A 1 114 ? 14.490 3.558 -10.556 1.00 95.81 114 LEU A O 1
ATOM 901 N N . LEU A 1 115 ? 16.716 3.628 -10.865 1.00 95.50 115 LEU A N 1
ATOM 902 C CA . LEU A 1 115 ? 17.045 2.926 -9.617 1.00 95.50 115 LEU A CA 1
ATOM 903 C C . LEU A 1 115 ? 16.569 3.698 -8.380 1.00 95.50 115 LEU A C 1
ATOM 905 O O . LEU A 1 115 ? 15.959 3.105 -7.489 1.00 95.50 115 LEU A O 1
ATOM 909 N N . LEU A 1 116 ? 16.781 5.018 -8.338 1.00 96.31 116 LEU A N 1
ATOM 910 C CA . LEU A 1 116 ? 16.238 5.867 -7.270 1.00 96.31 116 LEU A CA 1
ATOM 911 C C . LEU A 1 116 ? 14.704 5.820 -7.234 1.00 96.31 116 LEU A C 1
ATOM 913 O O . LEU A 1 116 ? 14.112 5.743 -6.156 1.00 96.31 116 LEU A O 1
ATOM 917 N N . GLY A 1 117 ? 14.062 5.788 -8.403 1.00 94.44 117 GLY A N 1
ATOM 918 C CA . GLY A 1 117 ? 12.622 5.586 -8.530 1.00 94.44 117 GLY A CA 1
ATOM 919 C C . GLY A 1 117 ? 12.150 4.279 -7.894 1.00 94.44 117 GLY A C 1
ATOM 920 O O . GLY A 1 117 ? 11.199 4.278 -7.114 1.00 94.44 117 GLY A O 1
ATOM 921 N N . PHE A 1 118 ? 12.851 3.168 -8.135 1.00 92.81 118 PHE A N 1
ATOM 922 C CA . PHE A 1 118 ? 12.543 1.886 -7.491 1.00 92.81 118 PHE A CA 1
ATOM 923 C C . PHE A 1 118 ? 12.727 1.916 -5.968 1.00 92.81 118 PHE A C 1
ATOM 925 O O . PHE A 1 118 ? 11.921 1.323 -5.248 1.00 92.81 118 PHE A O 1
ATOM 932 N N . ILE A 1 119 ? 13.726 2.639 -5.454 1.00 94.81 119 ILE A N 1
ATOM 933 C CA . ILE A 1 119 ? 13.882 2.844 -4.005 1.00 94.81 119 ILE A CA 1
ATOM 934 C C . ILE A 1 119 ? 12.665 3.593 -3.441 1.00 94.81 119 ILE A C 1
ATOM 936 O O . ILE A 1 119 ? 12.107 3.178 -2.422 1.00 94.81 119 ILE A O 1
ATOM 940 N N . ALA A 1 120 ? 12.199 4.643 -4.123 1.00 93.31 120 ALA A N 1
ATOM 941 C CA . ALA A 1 120 ? 11.005 5.388 -3.722 1.00 93.31 120 ALA A CA 1
ATOM 942 C C . ALA A 1 120 ? 9.734 4.516 -3.736 1.00 93.31 120 ALA A C 1
ATOM 944 O O . ALA A 1 120 ? 8.924 4.598 -2.811 1.00 93.31 120 ALA A O 1
ATOM 945 N N . VAL A 1 121 ? 9.584 3.632 -4.730 1.00 92.50 121 VAL A N 1
ATOM 946 C CA . VAL A 1 121 ? 8.491 2.641 -4.805 1.00 92.50 121 VAL A CA 1
ATOM 947 C C . VAL A 1 121 ? 8.491 1.728 -3.577 1.00 92.50 121 VAL A C 1
ATOM 949 O O . VAL A 1 121 ? 7.453 1.560 -2.934 1.00 92.50 121 VAL A O 1
ATOM 952 N N . ILE A 1 122 ? 9.652 1.173 -3.211 1.00 91.56 122 ILE A N 1
ATOM 953 C CA . ILE A 1 122 ? 9.785 0.298 -2.035 1.00 91.56 122 ILE A CA 1
ATOM 954 C C . ILE A 1 122 ? 9.444 1.066 -0.753 1.00 91.56 122 ILE A C 1
ATOM 956 O O . ILE A 1 122 ? 8.696 0.563 0.089 1.00 91.56 122 ILE A O 1
ATOM 960 N N . HIS A 1 123 ? 9.957 2.290 -0.613 1.00 92.44 123 HIS A N 1
ATOM 961 C CA . HIS A 1 123 ? 9.716 3.119 0.565 1.00 92.44 123 HIS A CA 1
ATOM 962 C C . HIS A 1 123 ? 8.233 3.477 0.723 1.00 92.44 123 HIS A C 1
ATOM 964 O O . HIS A 1 123 ? 7.672 3.315 1.806 1.00 92.44 123 HIS A O 1
ATOM 970 N N . SER A 1 124 ? 7.571 3.872 -0.367 1.00 92.69 124 SER A N 1
ATOM 971 C CA . SER A 1 124 ? 6.134 4.158 -0.379 1.00 92.69 124 SER A CA 1
ATOM 972 C C . SER A 1 124 ? 5.302 2.938 0.025 1.00 92.69 124 SER A C 1
ATOM 974 O O . SER A 1 124 ? 4.440 3.045 0.897 1.00 92.69 124 SER A O 1
ATOM 976 N N . GLY A 1 125 ? 5.610 1.758 -0.524 1.00 91.81 125 GLY A N 1
ATOM 977 C CA . GLY A 1 125 ? 4.930 0.522 -0.135 1.00 91.81 125 GLY A CA 1
ATOM 978 C C . GLY A 1 125 ? 5.118 0.186 1.349 1.00 91.81 125 GLY A C 1
ATOM 979 O O . GLY A 1 125 ? 4.163 -0.187 2.031 1.00 91.81 125 GLY A O 1
ATOM 980 N N . ASN A 1 126 ? 6.335 0.347 1.878 1.00 91.88 126 ASN A N 1
ATOM 981 C CA . ASN A 1 126 ? 6.600 0.148 3.306 1.00 91.88 126 ASN A CA 1
ATOM 982 C C . ASN A 1 126 ? 5.821 1.143 4.176 1.00 91.88 126 ASN A C 1
ATOM 984 O O . ASN A 1 126 ? 5.269 0.736 5.196 1.00 91.88 126 ASN A O 1
ATOM 988 N N . LYS A 1 127 ? 5.707 2.410 3.755 1.00 92.25 127 LYS A N 1
ATOM 989 C CA . LYS A 1 127 ? 4.952 3.417 4.508 1.00 92.25 127 LYS A CA 1
ATOM 990 C C . LYS A 1 127 ? 3.458 3.101 4.572 1.00 92.25 127 LYS A C 1
ATOM 992 O O . LYS A 1 127 ? 2.843 3.274 5.618 1.00 92.25 127 LYS A O 1
ATOM 997 N N . VAL A 1 128 ? 2.878 2.585 3.489 1.00 92.31 128 VAL A N 1
ATOM 998 C CA . VAL A 1 128 ? 1.475 2.129 3.476 1.00 92.31 128 VAL A CA 1
ATOM 999 C C . VAL A 1 128 ? 1.257 0.987 4.470 1.00 92.31 128 VAL A C 1
ATOM 1001 O O . VAL A 1 128 ? 0.292 1.004 5.233 1.00 92.31 128 VAL A O 1
ATOM 1004 N N . GLN A 1 129 ? 2.184 0.028 4.519 1.00 92.44 129 GLN A N 1
ATOM 1005 C CA . GLN A 1 129 ? 2.135 -1.073 5.480 1.00 92.44 129 GLN A CA 1
ATOM 1006 C C . GLN A 1 129 ? 2.252 -0.589 6.934 1.00 92.44 129 GLN A C 1
ATOM 1008 O O . GLN A 1 129 ? 1.509 -1.059 7.794 1.00 92.44 129 GLN A O 1
ATOM 1013 N N . GLU A 1 130 ? 3.157 0.352 7.200 1.00 92.88 130 GLU A N 1
ATOM 1014 C CA . GLU A 1 130 ? 3.350 0.970 8.517 1.00 92.88 130 GLU A CA 1
ATOM 1015 C C . GLU A 1 130 ? 2.076 1.684 8.993 1.00 92.88 130 GLU A C 1
ATOM 1017 O O . GLU A 1 130 ? 1.593 1.421 10.092 1.00 92.88 130 GLU A O 1
ATOM 1022 N N . VAL A 1 131 ? 1.467 2.516 8.138 1.00 91.38 131 VAL A N 1
ATOM 1023 C CA . VAL A 1 131 ? 0.209 3.215 8.452 1.00 91.38 131 VAL A CA 1
ATOM 1024 C C . VAL A 1 131 ? -0.923 2.222 8.716 1.00 91.38 131 VAL A C 1
ATOM 1026 O O . VAL A 1 131 ? -1.678 2.391 9.669 1.00 91.38 131 VAL A O 1
ATOM 1029 N N . TYR A 1 132 ? -1.026 1.153 7.921 1.00 91.81 132 TYR A N 1
ATOM 1030 C CA . TYR A 1 132 ? -2.020 0.104 8.151 1.00 91.81 132 TYR A CA 1
ATOM 1031 C C . TYR A 1 132 ? -1.839 -0.588 9.513 1.00 91.81 132 TYR A C 1
ATOM 1033 O O . TYR A 1 132 ? -2.819 -0.840 10.221 1.00 91.81 132 TYR A O 1
ATOM 1041 N N . GLN A 1 133 ? -0.596 -0.902 9.890 1.00 91.31 133 GLN A N 1
ATOM 1042 C CA . GLN A 1 133 ? -0.286 -1.500 11.190 1.00 91.31 133 GLN A CA 1
ATOM 1043 C C . GLN A 1 133 ? -0.643 -0.551 12.335 1.00 91.31 133 GLN A C 1
ATOM 1045 O O . GLN A 1 133 ? -1.294 -0.982 13.288 1.00 91.31 133 GLN A O 1
ATOM 1050 N N . GLN A 1 134 ? -0.302 0.732 12.200 1.00 89.81 134 GLN A N 1
ATOM 1051 C CA . GLN A 1 134 ? -0.637 1.754 13.186 1.00 89.81 134 GLN A CA 1
ATOM 1052 C C . GLN A 1 134 ? -2.154 1.916 13.342 1.00 89.81 134 GLN A C 1
ATOM 1054 O O . GLN A 1 134 ? -2.666 1.869 14.454 1.00 89.81 134 GLN A O 1
ATOM 1059 N N . GLU A 1 135 ? -2.903 2.022 12.242 1.00 88.75 135 GLU A N 1
ATOM 1060 C CA . GLU A 1 135 ? -4.371 2.100 12.269 1.00 88.75 135 GLU A CA 1
ATOM 1061 C C . GLU A 1 135 ? -5.007 0.863 12.910 1.00 88.75 135 GLU A C 1
ATOM 1063 O O . GLU A 1 135 ? -5.956 0.972 13.689 1.00 88.75 135 GLU A O 1
ATOM 1068 N N . THR A 1 136 ? -4.484 -0.326 12.604 1.00 89.31 136 THR A N 1
ATOM 1069 C CA . THR A 1 136 ? -4.972 -1.579 13.192 1.00 89.31 136 THR A CA 1
ATOM 1070 C C . THR A 1 136 ? -4.738 -1.597 14.700 1.00 89.31 136 THR A C 1
ATOM 1072 O O . THR A 1 136 ? -5.647 -1.946 15.453 1.00 89.31 136 THR A O 1
ATOM 1075 N N . PHE A 1 137 ? -3.551 -1.176 15.142 1.00 88.00 137 PHE A N 1
ATOM 1076 C CA . PHE A 1 137 ? -3.211 -1.055 16.555 1.00 88.00 137 PHE A CA 1
ATOM 1077 C C . PHE A 1 137 ? -4.108 -0.031 17.266 1.00 88.00 137 PHE A C 1
ATOM 1079 O O . PHE A 1 137 ? -4.765 -0.372 18.250 1.00 88.00 137 PHE A O 1
ATOM 1086 N N . ASN A 1 138 ? -4.244 1.171 16.702 1.00 88.31 138 ASN A N 1
ATOM 1087 C CA . ASN A 1 138 ? -5.065 2.260 17.241 1.00 88.31 138 ASN A CA 1
ATOM 1088 C C . ASN A 1 138 ? -6.555 1.884 17.357 1.00 88.31 138 ASN A C 1
ATOM 1090 O O . ASN A 1 138 ? -7.277 2.398 18.211 1.00 88.31 138 ASN A O 1
ATOM 1094 N N . ARG A 1 139 ? -7.045 0.990 16.488 1.00 90.19 139 ARG A N 1
ATOM 1095 C CA . ARG A 1 139 ? -8.427 0.479 16.518 1.00 90.19 139 ARG A CA 1
ATOM 1096 C C . ARG A 1 139 ? -8.623 -0.687 17.477 1.00 90.19 139 ARG A C 1
ATOM 1098 O O . ARG A 1 139 ? -9.764 -0.953 17.859 1.00 90.19 139 ARG A O 1
ATOM 1105 N N . ASN A 1 140 ? -7.557 -1.402 17.836 1.00 91.56 140 ASN A N 1
ATOM 1106 C CA . ASN A 1 140 ? -7.668 -2.663 18.558 1.00 91.56 140 ASN A CA 1
ATOM 1107 C C . ASN A 1 140 ? -8.348 -2.483 19.923 1.00 91.56 140 ASN A C 1
ATOM 1109 O O . ASN A 1 140 ? -9.304 -3.195 20.216 1.00 91.56 140 ASN A O 1
ATOM 1113 N N . GLY A 1 141 ? -7.956 -1.468 20.700 1.00 90.81 141 GLY A N 1
ATOM 1114 C CA . GLY A 1 141 ? -8.564 -1.205 22.010 1.00 90.81 141 GLY A CA 1
ATOM 1115 C C . GLY A 1 141 ? -10.069 -0.919 21.934 1.00 90.81 141 GLY A C 1
ATOM 1116 O O . GLY A 1 141 ? -10.850 -1.473 22.704 1.00 90.81 141 GLY A O 1
ATOM 1117 N N . ILE A 1 142 ? -10.520 -0.150 20.937 1.00 93.75 142 ILE A N 1
ATOM 1118 C CA . ILE A 1 142 ? -11.955 0.107 20.707 1.00 93.75 142 ILE A CA 1
ATOM 1119 C C . ILE A 1 142 ? -12.695 -1.182 20.315 1.00 93.75 142 ILE A C 1
ATOM 1121 O O . ILE A 1 142 ? -13.830 -1.404 20.744 1.00 93.75 142 ILE A O 1
ATOM 1125 N N . ASN A 1 143 ? -12.079 -2.042 19.499 1.00 94.50 143 ASN A N 1
ATOM 1126 C CA . ASN A 1 143 ? -12.666 -3.332 19.129 1.00 94.50 143 ASN A CA 1
ATOM 1127 C C . ASN A 1 143 ? -12.779 -4.275 20.336 1.00 94.50 143 ASN A C 1
ATOM 1129 O O . ASN A 1 143 ? -13.799 -4.952 20.486 1.00 94.50 143 ASN A O 1
ATOM 1133 N N . GLU A 1 144 ? -11.786 -4.280 21.224 1.00 95.19 144 GLU A N 1
ATOM 1134 C CA . GLU A 1 144 ? -11.828 -5.023 22.486 1.00 95.19 144 GLU A CA 1
ATOM 1135 C C . GLU A 1 144 ? -12.930 -4.492 23.416 1.00 95.19 144 GLU A C 1
ATOM 1137 O O . GLU A 1 144 ? -13.710 -5.285 23.938 1.00 95.19 144 GLU A O 1
ATOM 1142 N N . MET A 1 145 ? -13.091 -3.167 23.550 1.00 96.25 145 MET A N 1
ATOM 1143 C CA . MET A 1 145 ? -14.208 -2.571 24.306 1.00 96.25 145 MET A CA 1
ATOM 1144 C C . MET A 1 145 ? -15.574 -3.020 23.767 1.00 96.25 145 MET A C 1
ATOM 1146 O O . MET A 1 145 ? -16.464 -3.374 24.543 1.00 96.25 145 MET A O 1
ATOM 1150 N N . LYS A 1 146 ? -15.750 -3.014 22.437 1.00 95.75 146 LYS A N 1
ATOM 1151 C CA . LYS A 1 146 ? -16.986 -3.476 21.782 1.00 95.75 146 LYS A CA 1
ATOM 1152 C C . LYS A 1 146 ? -17.228 -4.965 22.021 1.00 95.75 146 LYS A C 1
ATOM 1154 O O . LYS A 1 146 ? -18.365 -5.359 22.259 1.00 95.75 146 LYS A O 1
ATOM 1159 N N . THR A 1 147 ? -16.169 -5.772 21.986 1.00 96.38 147 THR A N 1
ATOM 1160 C CA . THR A 1 147 ? -16.242 -7.214 22.261 1.00 96.38 147 THR A CA 1
ATOM 1161 C C . THR A 1 147 ? -16.666 -7.465 23.707 1.00 96.38 147 THR A C 1
ATOM 1163 O O . THR A 1 147 ? -17.652 -8.157 23.927 1.00 96.38 147 THR A O 1
ATOM 1166 N N . ALA A 1 148 ? -16.034 -6.801 24.680 1.00 96.88 148 ALA A N 1
ATOM 1167 C CA . ALA A 1 148 ? -16.388 -6.925 26.095 1.00 96.88 148 ALA A CA 1
ATOM 1168 C C . ALA A 1 148 ? -17.850 -6.524 26.377 1.00 96.88 148 ALA A C 1
ATOM 1170 O O . ALA A 1 148 ? -18.550 -7.197 27.134 1.00 96.88 148 ALA A O 1
ATOM 1171 N N . MET A 1 149 ? -18.346 -5.454 25.739 1.00 96.75 149 MET A N 1
ATOM 1172 C CA . MET A 1 149 ? -19.760 -5.065 25.843 1.00 96.75 149 MET A CA 1
ATOM 1173 C C . MET A 1 149 ? -20.702 -6.106 25.237 1.00 96.75 149 MET A C 1
ATOM 1175 O O . MET A 1 149 ? -21.757 -6.376 25.814 1.00 96.75 149 MET A O 1
ATOM 1179 N N . ARG A 1 150 ? -20.332 -6.699 24.095 1.00 95.19 150 ARG A N 1
ATOM 1180 C CA . ARG A 1 150 ? -21.123 -7.762 23.467 1.00 95.19 150 ARG A CA 1
ATOM 1181 C C . ARG A 1 150 ? -21.192 -8.995 24.364 1.00 95.19 150 ARG A C 1
ATOM 1183 O O . ARG A 1 150 ? -22.285 -9.488 24.612 1.00 95.19 150 ARG A O 1
ATOM 1190 N N . ASP A 1 151 ? -20.064 -9.406 24.932 1.00 94.75 151 ASP A N 1
ATOM 1191 C CA . ASP A 1 151 ? -19.992 -10.547 25.848 1.00 94.75 151 ASP A CA 1
ATOM 1192 C C . ASP A 1 151 ? -20.836 -10.317 27.116 1.00 94.75 151 ASP A C 1
ATOM 1194 O O . ASP A 1 151 ? -21.514 -11.228 27.598 1.00 94.75 151 ASP A O 1
ATOM 1198 N N . LEU A 1 152 ? -20.851 -9.088 27.651 1.00 95.69 152 LEU A N 1
ATOM 1199 C CA . LEU A 1 152 ? -21.732 -8.718 28.764 1.00 95.69 152 LEU A CA 1
ATOM 1200 C C . LEU A 1 152 ? -23.215 -8.818 28.374 1.00 95.69 152 LEU A C 1
ATOM 1202 O O . LEU A 1 152 ? -24.015 -9.348 29.148 1.00 95.69 152 LEU A O 1
ATOM 1206 N N . LYS A 1 153 ? -23.592 -8.340 27.184 1.00 94.31 153 LYS A N 1
ATOM 1207 C CA . LYS A 1 153 ? -24.973 -8.449 26.690 1.00 94.31 153 LYS A CA 1
ATOM 1208 C C . LYS A 1 153 ? -25.401 -9.893 26.470 1.00 94.31 153 LYS A C 1
ATOM 1210 O O . LYS A 1 153 ? -26.510 -10.258 26.854 1.00 94.31 153 LYS A O 1
ATOM 1215 N N . ASP A 1 154 ? -24.527 -10.712 25.899 1.00 92.88 154 ASP A N 1
ATOM 1216 C CA . ASP A 1 154 ? -24.804 -12.129 25.672 1.00 92.88 154 ASP A CA 1
ATOM 1217 C C . ASP A 1 154 ? -25.074 -12.845 27.006 1.00 92.88 154 ASP A C 1
ATOM 1219 O O . ASP A 1 154 ? -26.044 -13.596 27.121 1.00 92.88 154 ASP A O 1
ATOM 1223 N N . LYS A 1 155 ? -24.307 -12.523 28.058 1.00 92.44 155 LYS A N 1
ATOM 1224 C CA . LYS A 1 155 ? -24.569 -13.008 29.424 1.00 92.44 155 LYS A CA 1
ATOM 1225 C C . LYS A 1 155 ? -25.880 -12.481 30.008 1.00 92.44 155 LYS A C 1
ATOM 1227 O O . LYS A 1 155 ? -26.620 -13.255 30.608 1.00 92.44 155 LYS A O 1
ATOM 1232 N N . MET A 1 156 ? -26.182 -11.192 29.837 1.00 92.88 156 MET A N 1
ATOM 1233 C CA . MET A 1 156 ? -27.440 -10.594 30.308 1.00 92.88 156 MET A CA 1
ATOM 1234 C C . MET A 1 156 ? -28.669 -11.285 29.729 1.00 92.88 156 MET A C 1
ATOM 1236 O O . MET A 1 156 ? -29.618 -11.546 30.462 1.00 92.88 156 MET A O 1
ATOM 1240 N N . ASN A 1 157 ? -28.649 -11.592 28.432 1.00 88.75 157 ASN A N 1
ATOM 1241 C CA . ASN A 1 157 ? -29.777 -12.223 27.748 1.00 88.75 157 ASN A CA 1
ATOM 1242 C C . ASN A 1 157 ? -30.088 -13.629 28.290 1.00 88.75 157 ASN A C 1
ATOM 1244 O O . ASN A 1 157 ? -31.216 -14.098 28.159 1.00 88.75 157 ASN A O 1
ATOM 1248 N N . GLY A 1 158 ? -29.107 -14.294 28.908 1.00 87.12 158 GLY A N 1
ATOM 1249 C CA . GLY A 1 158 ? -29.278 -15.593 29.559 1.00 87.12 158 GLY A CA 1
ATOM 1250 C C . GLY A 1 158 ? -29.811 -15.531 30.995 1.00 87.12 158 GLY A C 1
ATOM 1251 O O . GLY A 1 158 ? -30.062 -16.584 31.580 1.00 87.12 158 GLY A O 1
ATOM 1252 N N . LEU A 1 159 ? -29.975 -14.339 31.582 1.00 88.56 159 LEU A N 1
ATOM 1253 C CA . LEU A 1 159 ? -30.374 -14.170 32.980 1.00 88.56 159 LEU A CA 1
ATOM 1254 C C . LEU A 1 159 ? -31.831 -13.694 33.099 1.00 88.56 159 LEU A C 1
ATOM 1256 O O . LEU A 1 159 ? -32.164 -12.604 32.626 1.00 88.56 159 LEU A O 1
ATOM 1260 N N . PRO A 1 160 ? -32.716 -14.460 33.766 1.00 77.44 160 PRO A N 1
ATOM 1261 C CA . PRO A 1 160 ? -34.068 -13.998 34.049 1.00 77.44 160 PRO A CA 1
ATOM 1262 C C . PRO A 1 160 ? -34.057 -12.908 35.136 1.00 77.44 160 PRO A C 1
ATOM 1264 O O . PRO A 1 160 ? -33.253 -12.953 36.065 1.00 77.44 160 PRO A O 1
ATOM 1267 N N . ASN A 1 161 ? -35.003 -11.967 35.061 1.00 82.56 161 ASN A N 1
ATOM 1268 C CA . ASN A 1 161 ? -35.294 -10.960 36.098 1.00 82.56 161 ASN A CA 1
ATOM 1269 C C . ASN A 1 161 ? -34.237 -9.858 36.326 1.00 82.56 161 ASN A C 1
ATOM 1271 O O . ASN A 1 161 ? -34.141 -9.321 37.430 1.00 82.56 161 ASN A O 1
ATOM 1275 N N . LEU A 1 162 ? -33.479 -9.460 35.301 1.00 89.88 162 LEU A N 1
ATOM 1276 C CA . LEU A 1 162 ? -32.678 -8.232 35.381 1.00 89.88 162 LEU A CA 1
ATOM 1277 C C . LEU A 1 162 ? -33.573 -6.977 35.322 1.00 89.88 162 LEU A C 1
ATOM 1279 O O . LEU A 1 162 ? -34.490 -6.927 34.499 1.00 89.88 162 LEU A O 1
ATOM 1283 N N . PRO A 1 163 ? -33.307 -5.932 36.129 1.00 90.88 163 PRO A N 1
ATOM 1284 C CA . PRO A 1 163 ? -34.090 -4.703 36.077 1.00 90.88 163 PRO A CA 1
ATOM 1285 C C . PRO A 1 163 ? -33.994 -3.991 34.722 1.00 90.88 163 PRO A C 1
ATOM 1287 O O . PRO A 1 163 ? -32.905 -3.785 34.180 1.00 90.88 163 PRO A O 1
ATOM 1290 N N . GLU A 1 164 ? -35.128 -3.511 34.208 1.00 90.00 164 GLU A N 1
ATOM 1291 C CA . GLU A 1 164 ? -35.205 -2.834 32.904 1.00 90.00 164 GLU A CA 1
ATOM 1292 C C . GLU A 1 164 ? -34.295 -1.595 32.824 1.00 90.00 164 GLU A C 1
ATOM 1294 O O . GLU A 1 164 ? -33.663 -1.327 31.799 1.00 90.00 164 GLU A O 1
ATOM 1299 N N . TYR A 1 165 ? -34.158 -0.861 33.936 1.00 89.50 165 TYR A N 1
ATOM 1300 C CA . TYR A 1 165 ? -33.280 0.308 34.009 1.00 89.50 165 TYR A CA 1
ATOM 1301 C C . TYR A 1 165 ? -31.808 -0.051 33.744 1.00 89.50 165 TYR A C 1
ATOM 1303 O O . TYR A 1 165 ? -31.085 0.736 33.124 1.00 89.50 165 TYR A O 1
ATOM 1311 N N . PHE A 1 166 ? -31.364 -1.222 34.211 1.00 90.81 166 PHE A N 1
ATOM 1312 C CA . PHE A 1 166 ? -29.998 -1.705 34.050 1.00 90.81 166 PHE A CA 1
ATOM 1313 C C . PHE A 1 166 ? -29.763 -2.138 32.601 1.00 90.81 166 PHE A C 1
ATOM 1315 O O . PHE A 1 166 ? -28.798 -1.693 31.977 1.00 90.81 166 PHE A O 1
ATOM 1322 N N . ILE A 1 167 ? -30.712 -2.892 32.034 1.00 92.44 167 ILE A N 1
ATOM 1323 C CA . ILE A 1 167 ? -30.688 -3.309 30.625 1.00 92.44 167 ILE A CA 1
ATOM 1324 C C . ILE A 1 167 ? -30.569 -2.089 29.701 1.00 92.44 167 ILE A C 1
ATOM 1326 O O . ILE A 1 167 ? -29.700 -2.036 28.828 1.00 92.44 167 ILE A O 1
ATOM 1330 N N . ARG A 1 168 ? -31.390 -1.058 29.937 1.00 93.44 168 ARG A N 1
ATOM 1331 C CA . ARG A 1 168 ? -31.372 0.182 29.149 1.00 93.44 168 ARG A CA 1
ATOM 1332 C C . ARG A 1 168 ? -30.026 0.904 29.210 1.00 93.44 168 ARG A C 1
ATOM 1334 O O . ARG A 1 168 ? -29.567 1.410 28.184 1.00 93.44 168 ARG A O 1
ATOM 1341 N N . LYS A 1 169 ? -29.390 0.964 30.384 1.00 93.19 169 LYS A N 1
ATOM 1342 C CA . LYS A 1 169 ? -28.075 1.607 30.543 1.00 93.19 169 LYS A CA 1
ATOM 1343 C C . LYS A 1 169 ? -26.980 0.874 29.770 1.00 93.19 169 LYS A C 1
ATOM 1345 O O . LYS A 1 169 ? -26.198 1.530 29.091 1.00 93.19 169 LYS A O 1
ATOM 1350 N N . ILE A 1 170 ? -26.958 -0.458 29.816 1.00 94.62 170 ILE A N 1
ATOM 1351 C CA . ILE A 1 170 ? -25.993 -1.263 29.053 1.00 94.62 170 ILE A CA 1
ATOM 1352 C C . ILE A 1 170 ? -26.160 -1.054 27.546 1.00 94.62 170 ILE A C 1
ATOM 1354 O O . ILE A 1 170 ? -25.175 -0.764 26.869 1.00 94.62 170 ILE A O 1
ATOM 1358 N N . ASN A 1 171 ? -27.395 -1.102 27.038 1.00 94.44 171 ASN A N 1
ATOM 1359 C CA . ASN A 1 171 ? -27.671 -0.845 25.619 1.00 94.44 171 ASN A CA 1
ATOM 1360 C C . ASN A 1 171 ? -27.247 0.574 25.197 1.00 94.44 171 ASN A C 1
ATOM 1362 O O . ASN A 1 171 ? -26.613 0.762 24.164 1.00 94.44 171 ASN A O 1
ATOM 1366 N N . THR A 1 172 ? -27.519 1.576 26.038 1.00 94.81 172 THR A N 1
ATOM 1367 C CA . THR A 1 172 ? -27.104 2.965 25.775 1.00 94.81 172 THR A CA 1
ATOM 1368 C C . THR A 1 172 ? -25.579 3.103 25.726 1.00 94.81 172 THR A C 1
ATOM 1370 O O . THR A 1 172 ? -25.043 3.808 24.868 1.00 94.81 172 THR A O 1
ATOM 1373 N N . LEU A 1 173 ? -24.863 2.443 26.640 1.00 94.69 173 LEU A N 1
ATOM 1374 C CA . LEU A 1 173 ? -23.403 2.482 26.687 1.00 94.69 173 LEU A CA 1
ATOM 1375 C C . LEU A 1 173 ? -22.778 1.785 25.470 1.00 94.69 173 LEU A C 1
ATOM 1377 O O . LEU A 1 173 ? -21.838 2.317 24.884 1.00 94.69 173 LEU A O 1
ATOM 1381 N N . GLU A 1 174 ? -23.320 0.640 25.054 1.00 94.69 174 GLU A N 1
ATOM 1382 C CA . GLU A 1 174 ? -22.890 -0.068 23.842 1.00 94.69 174 GLU A CA 1
ATOM 1383 C C . GLU A 1 174 ? -23.074 0.802 22.592 1.00 94.69 174 GLU A C 1
ATOM 1385 O O . GLU A 1 174 ? -22.130 0.981 21.819 1.00 94.69 174 GLU A O 1
ATOM 1390 N N . ASP A 1 175 ? -24.256 1.398 22.412 1.00 93.94 175 ASP A N 1
ATOM 1391 C CA . ASP A 1 175 ? -24.517 2.292 21.282 1.00 93.94 175 ASP A CA 1
ATOM 1392 C C . ASP A 1 175 ? -23.594 3.514 21.302 1.00 93.94 175 ASP A C 1
ATOM 1394 O O . ASP A 1 175 ? -23.127 3.973 20.255 1.00 93.94 175 ASP A O 1
ATOM 1398 N N . SER A 1 176 ? -23.241 3.993 22.496 1.00 93.44 176 SER A N 1
ATOM 1399 C CA . SER A 1 176 ? -22.317 5.111 22.673 1.00 93.44 176 SER A CA 1
ATOM 1400 C C . SER A 1 176 ? -20.893 4.799 22.180 1.00 93.44 176 SER A C 1
ATOM 1402 O O . SER A 1 176 ? -20.203 5.708 21.700 1.00 93.44 176 SER A O 1
ATOM 1404 N N . LEU A 1 177 ? -20.449 3.534 22.206 1.00 93.44 177 LEU A N 1
ATOM 1405 C CA . LEU A 1 177 ? -19.123 3.129 21.702 1.00 93.44 177 LEU A CA 1
ATOM 1406 C C . LEU A 1 177 ? -18.941 3.359 20.194 1.00 93.44 177 LEU A C 1
ATOM 1408 O O . LEU A 1 177 ? -17.809 3.398 19.710 1.00 93.44 177 LEU A O 1
ATOM 1412 N N . ARG A 1 178 ? -20.029 3.540 19.433 1.00 90.56 178 ARG A N 1
ATOM 1413 C CA . ARG A 1 178 ? -19.963 3.872 17.997 1.00 90.56 178 ARG A CA 1
ATOM 1414 C C . ARG A 1 178 ? -19.358 5.253 17.733 1.00 90.56 178 ARG A C 1
ATOM 1416 O O . ARG A 1 178 ? -18.892 5.496 16.627 1.00 90.56 178 ARG A O 1
ATOM 1423 N N . PHE A 1 179 ? -19.348 6.130 18.738 1.00 90.94 179 PHE A N 1
ATOM 1424 C CA . PHE A 1 179 ? -18.884 7.515 18.627 1.00 90.94 179 PHE A CA 1
ATOM 1425 C C . PHE A 1 179 ? -17.449 7.732 19.133 1.00 90.94 179 PHE A C 1
ATOM 1427 O O . PHE A 1 179 ? -17.085 8.871 19.422 1.00 90.94 179 PHE A O 1
ATOM 1434 N N . ILE A 1 180 ? -16.655 6.667 19.293 1.00 91.38 180 ILE A N 1
ATOM 1435 C CA . ILE A 1 180 ? -15.233 6.768 19.653 1.00 91.38 180 ILE A CA 1
ATOM 1436 C C . ILE A 1 180 ? -14.383 6.663 18.391 1.00 91.38 180 ILE A C 1
ATOM 1438 O O . ILE A 1 180 ? -14.502 5.698 17.632 1.00 91.38 180 ILE A O 1
ATOM 1442 N N . SER A 1 181 ? -13.490 7.632 18.212 1.00 89.56 181 SER A N 1
ATOM 1443 C CA . SER A 1 181 ? -12.479 7.607 17.160 1.00 89.56 181 SER A CA 1
ATOM 1444 C C . SER A 1 181 ? -11.217 6.860 17.619 1.00 89.56 181 SER A C 1
ATOM 1446 O O . SER A 1 181 ? -10.800 7.013 18.776 1.00 89.56 181 SER A O 1
ATOM 1448 N N . PRO A 1 182 ? -10.578 6.076 16.732 1.00 90.31 182 PRO A N 1
ATOM 1449 C CA . PRO A 1 182 ? -9.243 5.531 16.973 1.00 90.31 182 PRO A CA 1
ATOM 1450 C C . PRO A 1 182 ? -8.244 6.643 17.294 1.00 90.31 182 PRO A C 1
ATOM 1452 O O . PRO A 1 182 ? -8.376 7.761 16.798 1.00 90.31 182 PRO A O 1
ATOM 1455 N N . THR A 1 183 ? -7.252 6.339 18.123 1.00 88.88 183 THR A N 1
ATOM 1456 C CA . THR A 1 183 ? -6.181 7.280 18.466 1.00 88.88 183 THR A CA 1
ATOM 1457 C C . THR A 1 183 ? -4.897 6.530 18.791 1.00 88.88 183 THR A C 1
ATOM 1459 O O . THR A 1 183 ? -4.951 5.353 19.135 1.00 88.88 183 THR A O 1
ATOM 1462 N N . GLU A 1 184 ? -3.767 7.220 18.680 1.00 87.69 184 GLU A N 1
ATOM 1463 C CA . GLU A 1 184 ? -2.439 6.746 19.095 1.00 87.69 184 GLU A CA 1
ATOM 1464 C C . GLU A 1 184 ? -2.061 7.188 20.521 1.00 87.69 184 GLU A C 1
ATOM 1466 O O . GLU A 1 184 ? -0.980 6.877 21.021 1.00 87.69 184 GLU A O 1
ATOM 1471 N N . ASN A 1 185 ? -2.931 7.952 21.190 1.00 90.94 185 ASN A N 1
ATOM 1472 C CA . ASN A 1 185 ? -2.655 8.493 22.512 1.00 90.94 185 ASN A CA 1
ATOM 1473 C C . ASN A 1 185 ? -2.611 7.379 23.585 1.00 90.94 185 ASN A C 1
ATOM 1475 O O . ASN A 1 185 ? -3.570 6.632 23.790 1.00 90.94 185 ASN A O 1
ATOM 1479 N N . ALA A 1 186 ? -1.498 7.305 24.323 1.00 90.62 186 ALA A N 1
ATOM 1480 C CA . ALA A 1 186 ? -1.277 6.289 25.353 1.00 90.62 186 ALA A CA 1
ATOM 1481 C C . ALA A 1 186 ? -2.272 6.366 26.529 1.00 90.62 186 ALA A C 1
ATOM 1483 O O . ALA A 1 186 ? -2.658 5.332 27.078 1.00 90.62 186 ALA A O 1
ATOM 1484 N N . GLU A 1 187 ? -2.722 7.566 26.908 1.00 92.44 187 GLU A N 1
ATOM 1485 C CA . GLU A 1 187 ? -3.745 7.754 27.944 1.00 92.44 187 GLU A CA 1
ATOM 1486 C C . GLU A 1 187 ? -5.084 7.164 27.495 1.00 92.44 187 GLU A C 1
ATOM 1488 O O . GLU A 1 187 ? -5.743 6.451 28.256 1.00 92.44 187 GLU A O 1
ATOM 1493 N N . ALA A 1 188 ? -5.450 7.385 26.231 1.00 93.62 188 ALA A N 1
ATOM 1494 C CA . ALA A 1 188 ? -6.630 6.780 25.634 1.00 93.62 188 ALA A CA 1
ATOM 1495 C C . ALA A 1 188 ? -6.570 5.246 25.682 1.00 93.62 188 ALA A C 1
ATOM 1497 O O . ALA A 1 188 ? -7.531 4.627 26.137 1.00 93.62 188 ALA A O 1
ATOM 1498 N N . HIS A 1 189 ? -5.442 4.630 25.323 1.00 93.25 189 HIS A N 1
ATOM 1499 C CA . HIS A 1 189 ? -5.271 3.178 25.465 1.00 93.25 189 HIS A CA 1
ATOM 1500 C C . HIS A 1 189 ? -5.369 2.708 26.923 1.00 93.25 189 HIS A C 1
ATOM 1502 O O . HIS A 1 189 ? -5.970 1.669 27.212 1.00 93.25 189 HIS A O 1
ATOM 1508 N N . GLY A 1 190 ? -4.845 3.492 27.868 1.00 94.69 190 GLY A N 1
ATOM 1509 C CA . GLY A 1 190 ? -5.011 3.235 29.298 1.00 94.69 190 GLY A CA 1
ATOM 1510 C C . GLY A 1 190 ? -6.480 3.239 29.737 1.00 94.69 190 GLY A C 1
ATOM 1511 O O . GLY A 1 190 ? -6.895 2.369 30.507 1.00 94.69 190 GLY A O 1
ATOM 1512 N N . LEU A 1 191 ? -7.282 4.181 29.234 1.00 96.19 191 LEU A N 1
ATOM 1513 C CA . LEU A 1 191 ? -8.722 4.255 29.499 1.00 96.19 191 LEU A CA 1
ATOM 1514 C C . LEU A 1 191 ? -9.494 3.110 28.831 1.00 96.19 191 LEU A C 1
ATOM 1516 O O . LEU A 1 191 ? -10.389 2.547 29.456 1.00 96.19 191 LEU A O 1
ATOM 1520 N N . GLU A 1 192 ? -9.131 2.717 27.608 1.00 96.75 192 GLU A N 1
ATOM 1521 C CA . GLU A 1 192 ? -9.718 1.564 26.905 1.00 96.75 192 GLU A CA 1
ATOM 1522 C C . GLU A 1 192 ? -9.539 0.274 27.722 1.00 96.75 192 GLU A C 1
ATOM 1524 O O . GLU A 1 192 ? -10.510 -0.432 28.000 1.00 96.75 192 GLU A O 1
ATOM 1529 N N . GLN A 1 193 ? -8.323 0.013 28.214 1.00 96.69 193 GLN A N 1
ATOM 1530 C CA . GLN A 1 193 ? -8.030 -1.154 29.056 1.00 96.69 193 GLN A CA 1
ATOM 1531 C C . GLN A 1 193 ? -8.754 -1.106 30.408 1.00 96.69 193 GLN A C 1
ATOM 1533 O O . GLN A 1 193 ? -9.244 -2.127 30.897 1.00 96.69 193 GLN A O 1
ATOM 1538 N N . GLN A 1 194 ? -8.872 0.076 31.018 1.00 97.25 194 GLN A N 1
ATOM 1539 C CA . GLN A 1 194 ? -9.659 0.243 32.242 1.00 97.25 194 GLN A CA 1
ATOM 1540 C C . GLN A 1 194 ? -11.148 -0.016 32.008 1.00 97.25 194 GLN A C 1
ATOM 1542 O O . GLN A 1 194 ? -11.783 -0.669 32.835 1.00 97.25 194 GLN A O 1
ATOM 1547 N N . PHE A 1 195 ? -11.697 0.458 30.888 1.00 98.00 195 PHE A N 1
ATOM 1548 C CA . PHE A 1 195 ? -13.082 0.202 30.511 1.00 98.00 195 PHE A CA 1
ATOM 1549 C C . PHE A 1 195 ? -13.340 -1.300 30.379 1.00 98.00 195 PHE A C 1
ATOM 1551 O O .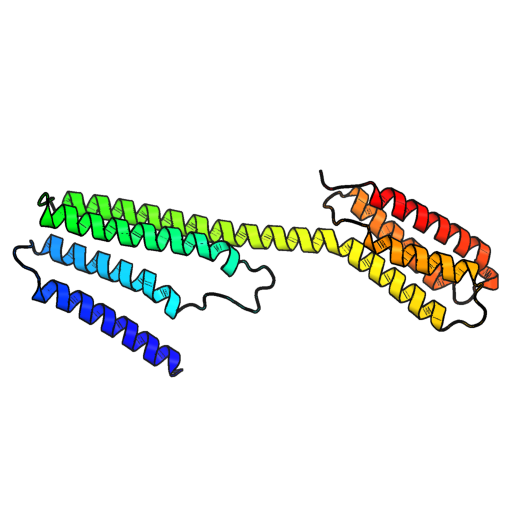 PHE A 1 195 ? -14.258 -1.814 31.014 1.00 98.00 195 PHE A O 1
ATOM 1558 N N . ILE A 1 196 ? -12.492 -2.010 29.626 1.00 97.69 196 ILE A N 1
ATOM 1559 C CA . ILE A 1 196 ? -12.602 -3.463 29.415 1.00 97.69 196 ILE A CA 1
ATOM 1560 C C . ILE A 1 196 ? -12.621 -4.210 30.753 1.00 97.69 196 ILE A C 1
ATOM 1562 O O . ILE A 1 196 ? -13.490 -5.053 30.971 1.00 97.69 196 ILE A O 1
ATOM 1566 N N . ARG A 1 197 ? -11.719 -3.869 31.683 1.00 97.69 197 ARG A N 1
ATOM 1567 C CA . ARG A 1 197 ? -11.688 -4.481 33.023 1.00 97.69 197 ARG A CA 1
ATOM 1568 C C . ARG A 1 197 ? -12.992 -4.261 33.784 1.00 97.69 197 ARG A C 1
ATOM 1570 O O . ARG A 1 197 ? -13.568 -5.222 34.271 1.00 97.69 197 ARG A O 1
ATOM 1577 N N . VAL A 1 198 ? -13.493 -3.026 33.820 1.00 97.38 198 VAL A N 1
ATOM 1578 C CA . VAL A 1 198 ? -14.740 -2.699 34.531 1.00 97.38 198 VAL A CA 1
ATOM 1579 C C . VAL A 1 198 ? -15.942 -3.433 33.929 1.00 97.38 198 VAL A C 1
ATOM 1581 O O . VAL A 1 198 ? -16.790 -3.924 34.671 1.00 97.38 198 VAL A O 1
ATOM 1584 N N . ILE A 1 199 ? -16.017 -3.550 32.601 1.00 97.81 199 ILE A N 1
ATOM 1585 C CA . ILE A 1 199 ? -17.071 -4.329 31.937 1.00 97.81 199 ILE A CA 1
ATOM 1586 C C . ILE A 1 199 ? -16.959 -5.818 32.276 1.00 97.81 199 ILE A C 1
ATOM 1588 O O . ILE A 1 199 ? -17.973 -6.445 32.580 1.00 97.81 199 ILE A O 1
ATOM 1592 N N . ASN A 1 200 ? -15.748 -6.375 32.302 1.00 96.56 200 ASN A N 1
ATOM 1593 C CA . ASN A 1 200 ? -15.525 -7.765 32.697 1.00 96.56 200 ASN A CA 1
ATOM 1594 C C . ASN A 1 200 ? -15.890 -8.023 34.168 1.00 96.56 200 ASN A C 1
ATOM 1596 O O . ASN A 1 200 ? -16.488 -9.058 34.464 1.00 96.56 200 ASN A O 1
ATOM 1600 N N . ASP A 1 201 ? -15.619 -7.075 35.068 1.00 95.62 201 ASP A N 1
ATOM 1601 C CA . ASP A 1 201 ? -16.021 -7.155 36.477 1.00 95.62 201 ASP A CA 1
ATOM 1602 C C . ASP A 1 201 ? -17.552 -7.186 36.615 1.00 95.62 201 ASP A C 1
ATOM 1604 O O . ASP A 1 201 ? -18.101 -7.999 37.363 1.00 95.62 201 ASP A O 1
ATOM 1608 N N . ILE A 1 202 ? -18.266 -6.353 35.844 1.00 95.75 202 ILE A N 1
ATOM 1609 C CA . ILE A 1 202 ? -19.735 -6.405 35.764 1.00 95.75 202 ILE A CA 1
ATOM 1610 C C . ILE A 1 202 ? -20.177 -7.770 35.227 1.00 95.75 202 ILE A C 1
ATOM 1612 O O . ILE A 1 202 ? -21.034 -8.419 35.823 1.00 95.75 202 ILE A O 1
ATOM 1616 N N . ALA A 1 203 ? -19.568 -8.234 34.135 1.00 94.38 203 ALA A N 1
ATOM 1617 C CA . ALA A 1 203 ? -19.892 -9.505 33.492 1.00 94.38 203 ALA A CA 1
ATOM 1618 C C . ALA A 1 203 ? -19.597 -10.736 34.366 1.00 94.38 203 ALA A C 1
ATOM 1620 O O . ALA A 1 203 ? -20.109 -11.821 34.078 1.00 94.38 203 ALA A O 1
ATOM 1621 N N . PHE A 1 204 ? -18.759 -10.603 35.393 1.00 92.62 204 PHE A N 1
ATOM 1622 C CA . PHE A 1 204 ? -18.523 -11.628 36.406 1.00 92.62 204 PHE A CA 1
ATOM 1623 C C . PHE A 1 204 ? -19.569 -11.563 37.527 1.00 92.62 204 PHE A C 1
ATOM 1625 O O . PHE A 1 204 ? -20.129 -12.586 37.916 1.00 92.62 204 PHE A O 1
ATOM 1632 N N . ALA A 1 205 ? -19.876 -10.360 38.016 1.00 92.62 205 ALA A N 1
ATOM 1633 C CA . ALA A 1 205 ? -20.799 -10.157 39.131 1.00 92.62 205 ALA A CA 1
ATOM 1634 C C . ALA A 1 205 ? -22.280 -10.377 38.766 1.00 92.62 205 ALA A C 1
ATOM 1636 O O . ALA A 1 205 ? -23.096 -10.672 39.646 1.00 92.62 205 ALA A O 1
ATOM 1637 N N . ILE A 1 206 ? -22.629 -10.238 37.482 1.00 93.06 206 ILE A N 1
ATOM 1638 C CA . ILE A 1 206 ? -24.018 -10.180 37.011 1.00 93.06 206 ILE A CA 1
ATOM 1639 C C . ILE A 1 206 ? -24.832 -11.456 37.253 1.00 93.06 206 ILE A C 1
ATOM 1641 O O . ILE A 1 206 ? -26.038 -11.362 37.469 1.00 93.06 206 ILE A O 1
ATOM 1645 N N . SER A 1 207 ? -24.201 -12.633 37.296 1.00 89.81 207 SER A N 1
ATOM 1646 C CA . SER A 1 207 ? -24.903 -13.898 37.564 1.00 89.81 207 SER A CA 1
ATOM 1647 C C . SER A 1 207 ? -25.608 -13.915 38.926 1.00 89.81 207 SER A C 1
ATOM 1649 O O . SER A 1 207 ? -26.624 -14.582 39.078 1.00 89.81 207 SER A O 1
ATOM 1651 N N . ASN A 1 208 ? -25.098 -13.149 39.897 1.00 90.31 208 ASN A N 1
ATOM 1652 C CA . ASN A 1 208 ? -25.691 -12.972 41.226 1.00 90.31 208 ASN A CA 1
ATOM 1653 C C . ASN A 1 208 ? -26.144 -11.516 41.423 1.00 90.31 208 ASN A C 1
ATOM 1655 O O . ASN A 1 208 ? -25.807 -10.883 42.424 1.00 90.31 208 ASN A O 1
ATOM 1659 N N . TYR A 1 209 ? -26.873 -10.968 40.443 1.00 89.00 209 TYR A N 1
ATOM 1660 C CA . TYR A 1 209 ? -27.232 -9.547 40.382 1.00 89.00 209 TYR A CA 1
ATOM 1661 C C . TYR A 1 209 ? -27.807 -8.997 41.695 1.00 89.00 209 TYR A C 1
ATOM 1663 O O . TYR A 1 209 ? -27.348 -7.963 42.161 1.00 89.00 209 TYR A O 1
ATOM 1671 N N . SER A 1 210 ? -28.749 -9.701 42.330 1.00 87.62 210 SER A N 1
ATOM 1672 C CA . SER A 1 210 ? -29.397 -9.248 43.572 1.00 87.62 210 SER A CA 1
ATOM 1673 C C . SER A 1 210 ? -28.430 -9.067 44.747 1.00 87.62 210 SER A C 1
ATOM 1675 O O . SER A 1 210 ? -28.662 -8.218 45.600 1.00 87.62 210 SER A O 1
ATOM 1677 N N . MET A 1 211 ? -27.336 -9.833 44.792 1.00 90.06 211 MET A N 1
ATOM 1678 C CA . MET A 1 211 ? -26.298 -9.700 45.821 1.00 90.06 211 MET A CA 1
ATOM 1679 C C . MET A 1 211 ? -25.264 -8.623 45.473 1.00 90.06 211 MET A C 1
ATOM 1681 O O . MET A 1 211 ? -24.595 -8.105 46.362 1.00 90.06 211 MET A O 1
ATOM 1685 N N . ASN A 1 212 ? -25.131 -8.289 44.187 1.00 92.00 212 ASN A N 1
ATOM 1686 C CA . ASN A 1 212 ? -24.073 -7.431 43.658 1.00 92.00 212 ASN A CA 1
ATOM 1687 C C . ASN A 1 212 ? -24.593 -6.111 43.063 1.00 92.00 212 ASN A C 1
ATOM 1689 O O . ASN A 1 212 ? -23.823 -5.400 42.417 1.00 92.00 212 ASN A O 1
ATOM 1693 N N . GLU A 1 213 ? -25.872 -5.776 43.242 1.00 91.25 213 GLU A N 1
ATOM 1694 C CA . GLU A 1 213 ? -26.540 -4.673 42.536 1.00 91.25 213 GLU A CA 1
ATOM 1695 C C . GLU A 1 213 ? -25.812 -3.334 42.724 1.00 91.25 213 GLU A C 1
ATOM 1697 O O . GLU A 1 213 ? -25.545 -2.626 41.751 1.00 91.25 213 GLU A O 1
ATOM 1702 N N . GLU A 1 214 ? -25.412 -3.013 43.956 1.00 91.31 214 GLU A N 1
ATOM 1703 C CA . GLU A 1 214 ? -24.696 -1.773 44.263 1.00 91.31 214 GLU A CA 1
ATOM 1704 C C . GLU A 1 214 ? -23.320 -1.717 43.580 1.00 91.31 214 GLU A C 1
ATOM 1706 O O . GLU A 1 214 ? -22.970 -0.715 42.944 1.00 91.31 214 GLU A O 1
ATOM 1711 N N . ALA A 1 215 ? -22.556 -2.812 43.645 1.00 91.50 215 ALA A N 1
ATOM 1712 C CA . ALA A 1 215 ? -21.242 -2.915 43.016 1.00 91.50 215 ALA A CA 1
ATOM 1713 C C . ALA A 1 215 ? -21.340 -2.824 41.484 1.00 91.50 215 ALA A C 1
ATOM 1715 O O . ALA A 1 215 ? -20.584 -2.083 40.852 1.00 91.50 215 ALA A O 1
ATOM 1716 N N . ILE A 1 216 ? -22.319 -3.511 40.889 1.00 92.81 216 ILE A N 1
ATOM 1717 C CA . ILE A 1 216 ? -22.616 -3.461 39.454 1.00 92.81 216 ILE A CA 1
ATOM 1718 C C . ILE A 1 216 ? -23.010 -2.040 39.037 1.00 92.81 216 ILE A C 1
ATOM 1720 O O . ILE A 1 216 ? -22.478 -1.514 38.058 1.00 92.81 216 ILE A O 1
ATOM 1724 N N . GLY A 1 217 ? -23.897 -1.384 39.789 1.00 92.12 217 GLY A N 1
ATOM 1725 C CA . GLY A 1 217 ? -24.324 -0.011 39.522 1.00 92.12 217 GLY A CA 1
ATOM 1726 C C . GLY A 1 217 ? -23.178 1.001 39.621 1.00 92.12 217 GLY A C 1
ATOM 1727 O O . GLY A 1 217 ? -23.077 1.909 38.788 1.00 92.12 217 GLY A O 1
ATOM 1728 N N . SER A 1 218 ? -22.288 0.833 40.602 1.00 93.94 218 SER A N 1
ATOM 1729 C CA . SER A 1 218 ? -21.074 1.644 40.759 1.00 93.94 218 SER A CA 1
ATOM 1730 C C . SER A 1 218 ? -20.110 1.455 39.584 1.00 93.94 218 SER A C 1
ATOM 1732 O O . SER A 1 218 ? -19.684 2.434 38.962 1.00 93.94 218 SER A O 1
ATOM 1734 N N . ASN A 1 219 ? -19.843 0.203 39.204 1.00 95.06 219 ASN A N 1
ATOM 1735 C CA . ASN A 1 219 ? -18.991 -0.125 38.063 1.00 95.06 219 ASN A CA 1
ATOM 1736 C C . ASN A 1 219 ? -19.575 0.384 36.743 1.00 95.06 219 ASN A C 1
ATOM 1738 O O . ASN A 1 219 ? -18.838 0.903 35.910 1.00 95.06 219 ASN A O 1
ATOM 1742 N N . LEU A 1 220 ? -20.895 0.342 36.567 1.00 94.88 220 LEU A N 1
ATOM 1743 C CA . LEU A 1 220 ? -21.541 0.879 35.373 1.00 94.88 220 LEU A CA 1
ATOM 1744 C C . LEU A 1 220 ? -21.377 2.402 35.264 1.00 94.88 220 LEU A C 1
ATOM 1746 O O . LEU A 1 220 ? -21.008 2.910 34.207 1.00 94.88 220 LEU A O 1
ATOM 1750 N N . LYS A 1 221 ? -21.548 3.138 36.371 1.00 95.38 221 LYS A N 1
ATOM 1751 C CA . LYS A 1 221 ? -21.247 4.583 36.414 1.00 95.38 221 LYS A CA 1
ATOM 1752 C C . LYS A 1 221 ? -19.768 4.861 36.134 1.00 95.38 221 LYS A C 1
ATOM 1754 O O . LYS A 1 221 ? -19.436 5.848 35.479 1.00 95.38 221 LYS A O 1
ATOM 1759 N N . LYS A 1 222 ? -18.868 4.009 36.632 1.00 96.38 222 LYS A N 1
ATOM 1760 C CA . LYS A 1 222 ? -17.428 4.109 36.362 1.00 96.38 222 LYS A CA 1
ATOM 1761 C C . LYS A 1 222 ? -17.128 3.892 34.877 1.00 96.38 222 LYS A C 1
ATOM 1763 O O . LYS A 1 222 ? -16.397 4.694 34.303 1.00 96.38 222 LYS A O 1
ATOM 1768 N N . ALA A 1 223 ? -17.728 2.883 34.247 1.00 96.44 223 ALA A N 1
ATOM 1769 C CA . ALA A 1 223 ? -17.593 2.622 32.815 1.00 96.44 223 ALA A CA 1
ATOM 1770 C C . ALA A 1 223 ? -18.101 3.802 31.968 1.00 96.44 223 ALA A C 1
ATOM 1772 O O . ALA A 1 223 ? -17.404 4.235 31.054 1.00 96.44 223 ALA A O 1
ATOM 1773 N N . GLU A 1 224 ? -19.255 4.385 32.320 1.00 95.81 224 GLU A N 1
ATOM 1774 C CA . GLU A 1 224 ? -19.792 5.592 31.672 1.00 95.81 224 GLU A CA 1
ATOM 1775 C C . GLU A 1 224 ? -18.804 6.773 31.761 1.00 95.81 224 GLU A C 1
ATOM 1777 O O . GLU A 1 224 ? -18.569 7.458 30.767 1.00 95.81 224 GLU A O 1
ATOM 1782 N N . ARG A 1 225 ? -18.169 6.995 32.921 1.00 96.06 225 ARG A N 1
ATOM 1783 C CA . ARG A 1 225 ? -17.155 8.055 33.089 1.00 96.06 225 ARG A CA 1
ATOM 1784 C C . ARG A 1 225 ? -15.902 7.799 32.257 1.00 96.06 225 ARG A C 1
ATOM 1786 O O . ARG A 1 225 ? -15.459 8.705 31.559 1.00 96.06 225 ARG A O 1
ATOM 1793 N N . ILE A 1 226 ? -15.367 6.575 32.299 1.00 96.62 226 ILE A N 1
ATOM 1794 C CA . ILE A 1 226 ? -14.191 6.185 31.504 1.00 96.62 226 ILE A CA 1
ATOM 1795 C C . ILE A 1 226 ? -14.477 6.391 30.014 1.00 96.62 226 ILE A C 1
ATOM 1797 O O . ILE A 1 226 ? -13.645 6.954 29.309 1.00 96.62 226 ILE A O 1
ATOM 1801 N N . TYR A 1 227 ? -15.668 6.001 29.551 1.00 95.88 227 TYR A N 1
ATOM 1802 C CA . TYR A 1 227 ? -16.114 6.243 28.181 1.00 95.88 227 TYR A CA 1
ATOM 1803 C C . TYR A 1 227 ? -16.084 7.734 27.816 1.00 95.88 227 TYR A C 1
ATOM 1805 O O . TYR A 1 227 ? -15.519 8.088 26.783 1.00 95.88 227 TYR A O 1
ATOM 1813 N N . GLN A 1 228 ? -16.656 8.613 28.647 1.00 94.50 228 GLN A N 1
ATOM 1814 C CA . GLN A 1 228 ? -16.686 10.053 28.356 1.00 94.50 228 GLN A CA 1
ATOM 1815 C C . GLN A 1 228 ? -15.277 10.653 28.306 1.00 94.50 228 GLN A C 1
ATOM 1817 O O . GLN A 1 228 ? -14.957 11.374 27.362 1.00 94.50 228 GLN A O 1
ATOM 1822 N N . SER A 1 229 ? -14.415 10.299 29.265 1.00 94.38 229 SER A N 1
ATOM 1823 C CA . SER A 1 229 ? -13.007 10.710 29.256 1.00 94.38 229 SER A CA 1
ATOM 1824 C C . SER A 1 229 ? -12.296 10.211 28.000 1.00 94.38 229 SER A C 1
ATOM 1826 O O . SER A 1 229 ? -11.633 10.984 27.311 1.00 94.38 229 SER A O 1
ATOM 1828 N N . ARG A 1 230 ? -12.500 8.941 27.631 1.00 94.19 230 ARG A N 1
ATOM 1829 C CA . ARG A 1 230 ? -11.894 8.368 26.428 1.00 94.19 230 ARG A CA 1
ATOM 1830 C C . ARG A 1 230 ? -12.371 9.074 25.159 1.00 94.19 230 ARG A C 1
ATOM 1832 O O . ARG A 1 230 ? -11.555 9.340 24.281 1.00 94.19 230 ARG A O 1
ATOM 1839 N N . LYS A 1 231 ? -13.661 9.401 25.068 1.00 93.56 231 LYS A N 1
ATOM 1840 C CA . LYS A 1 231 ? -14.264 10.103 23.927 1.00 93.56 231 LYS A CA 1
ATOM 1841 C C . LYS A 1 231 ? -13.681 11.502 23.718 1.00 93.56 231 LYS A C 1
ATOM 1843 O O . LYS A 1 231 ? -13.600 11.950 22.581 1.00 93.56 231 LYS A O 1
ATOM 1848 N N . SER A 1 232 ? -13.279 12.185 24.791 1.00 91.75 232 SER A N 1
ATOM 1849 C CA . SER A 1 232 ? -12.680 13.523 24.697 1.00 91.75 232 SER A CA 1
ATOM 1850 C C . SER A 1 232 ? -11.224 13.545 24.219 1.00 91.75 232 SER A C 1
ATOM 1852 O O . SER A 1 232 ? -10.716 14.624 23.925 1.00 91.75 232 SER A O 1
ATOM 1854 N N . ILE A 1 233 ? -10.559 12.387 24.126 1.00 89.31 233 ILE A N 1
ATOM 1855 C CA . ILE A 1 233 ? -9.168 12.285 23.669 1.00 89.31 233 ILE A CA 1
ATOM 1856 C C . ILE A 1 233 ? -9.139 11.997 22.164 1.00 89.31 233 ILE A C 1
ATOM 1858 O O . ILE A 1 233 ? -9.630 10.959 21.707 1.00 89.31 233 ILE A O 1
ATOM 1862 N N . TYR A 1 234 ? -8.520 12.908 21.416 1.00 79.81 234 TYR A N 1
ATOM 1863 C CA . TYR A 1 234 ? -8.268 12.800 19.978 1.00 79.81 234 TYR A CA 1
ATOM 1864 C C . TYR A 1 234 ? -6.778 12.541 19.710 1.00 79.81 234 TYR A C 1
ATOM 1866 O O . TYR A 1 234 ? -5.947 12.690 20.607 1.00 79.81 234 TYR A O 1
ATOM 1874 N N . SER A 1 235 ? -6.440 12.133 18.483 1.00 68.50 235 SER A N 1
ATOM 1875 C CA . SER A 1 235 ? -5.040 12.096 18.034 1.00 68.50 235 SER A CA 1
ATOM 1876 C C . SER A 1 235 ? -4.451 13.509 18.021 1.00 68.50 235 SER A C 1
ATOM 1878 O O . SER A 1 235 ? -5.173 14.457 17.701 1.00 68.50 235 SER A O 1
ATOM 1880 N N . ASN A 1 236 ? -3.176 13.626 18.401 1.00 58.88 236 ASN A N 1
ATOM 1881 C CA . ASN A 1 236 ? -2.426 14.884 18.353 1.00 58.88 236 ASN A CA 1
ATOM 1882 C C . ASN A 1 236 ? -2.042 15.261 16.919 1.00 58.88 236 ASN A C 1
ATOM 1884 O O . ASN A 1 236 ? -1.893 14.340 16.086 1.00 58.88 236 ASN A O 1
#

Sequence (236 aa):
MDTKKILSFIALLGGEAIIIAAFLLFRGSLATDILVLNIVVSSVIYGLLFLDILVPWVDLNDKSGKKVGSLGLRWFFTWLYAITAIAVMLIGNLAYEWTFALQFIIHCGLFFLLLLGFIAVIHSGNKVQEVYQQETFNRNGINEMKTAMRDLKDKMNGLPNLPEYFIRKINTLEDSLRFISPTENAEAHGLEQQFIRVINDIAFAISNYSMNEEAIGSNLKKAERIYQSRKSIYSN

Radius of gyration: 32.09 Å; chains: 1; bounding box: 66×42×88 Å

Foldseek 3Di:
DPPLVVVLVCVLVVVLVVLLVCLVVVVPPDDPLLSVVLSVLVNVLSCLVSVPSVDPQDDPPPPLCLSVQLNVLSVVLSVVLNVVLVVLSCCCVPPPVPDSVVNVVVNVVSVVSSVVSVVVSNVRSVVSNVVVVLQCVLCVLLVLLLVLLVLLVVLVVVDPDDDPVLVVLSVVLNVLSVLADGEPDPVLSVLSVVLSVLSVVLSVCVNVCVVCVVVNVVSSVVSVVSSVVSRPDHYD

pLDDT: mean 90.73, std 6.52, range [56.91, 98.0]

Secondary structure (DSSP, 8-state):
--HHHHHHHHHHHHHHHHHHHHHHHT-TT--HHHHHHHHHHHHHHHHHHHHHHHS-S--TT-TT-HHHHHHHHHHHHHHHHHHHHHHHHHIIIIIS---HHHHHHHHHHHHHHHHHHHHHHHHHHHHHHHHHHHHHHHHHHHHHHHHHHHHHHHHHHT-TT--HHHHHHHHHHHHHGGGPPP---HHHHHHHHHHHHHHHHHHHHGGGHHHHHHHHHHHHHHHHHHHHHHHT----